Protein AF-A0AAD2FML0-F1 (afdb_monomer_lite)

Foldseek 3Di:
DDDLVQLLVLQVVLLVCVLVVNLVSSLVSLVVSLVVLVVVLVVVVVVVPDDDDDPDQDPWWDQDDRPDFDQDDDPPDDRQTADLGAIHTDDDPDDPDHDSVNSLLSNLRSLQNQLSSLVVVCVVPVDVVSLVSSLVSLVVSLVSLVPDPPSLVVLSSLVSLLNSLSNNLVSCVVVVVLVSNLVSLVVNVVSCVSCVVSCVVRDDPVNSVSSVVSSVCSVVVVVVVVD

Secondary structure (DSSP, 8-state):
---HHHHHHHHHHHHHHHHTT-HHHHHHHHHHHHHHHHHHHHHHHHHTTSSPPP------EE----S--EEEE-SSS-EEEE--PPPEE--PPS-S---HHHHHHHHHHHHHHHHHHHHHHHHHH--HHHHHHHHHHHHHHHHHHHTSTTGGG-HHHHHHHHHHHHHHHHHHHHTT-HHHHHHHHHHHHHHHHHHHHHHHHHS-HHHHHHHHHHHHHHHHHHHHTT-

Radius of gyration: 17.7 Å; chains: 1; bounding box: 43×44×43 Å

pLDDT: mean 82.67, std 16.39, range [37.44, 98.38]

Sequence (227 aa):
MLSLDETLRLNNEGVALFQANEPSRAAEKLHSSLIGARSLIHRRAQADQEISSNPNAPHLLQCCATSRTRACCSKDRNEFFLYLRAFAFREEPEGEGRSMQALSVYSAGILFNLAILYHTRWMKNGSPSLLDKAAVFYSTLLQIIQANDGFEHNPELLLLAFVTCNNLAQIELERGMVEDFNQHLRYMTRILYTTKRTLVVTLPTREFEGLFSNTLSAGRLSTAAAA

Organism: NCBI:txid2856

Structure (mmCIF, N/CA/C/O backbone):
data_AF-A0AAD2FML0-F1
#
_entry.id   AF-A0AAD2FML0-F1
#
loop_
_atom_site.group_PDB
_atom_site.id
_atom_site.type_symbol
_atom_site.label_atom_id
_atom_site.label_alt_id
_atom_site.label_comp_id
_atom_site.label_asym_id
_atom_site.label_entity_id
_atom_site.label_seq_id
_atom_site.pdbx_PDB_ins_code
_atom_site.Cartn_x
_atom_site.Cartn_y
_atom_site.Cartn_z
_atom_site.occupancy
_atom_site.B_iso_or_equiv
_atom_site.auth_seq_id
_atom_site.auth_comp_id
_atom_site.auth_asym_id
_atom_site.auth_atom_id
_atom_site.pdbx_PDB_model_num
ATOM 1 N N . MET A 1 1 ? 19.508 -15.525 -6.748 1.00 81.88 1 MET A N 1
ATOM 2 C CA . MET A 1 1 ? 19.014 -14.134 -6.893 1.00 81.88 1 MET A CA 1
ATOM 3 C C . MET A 1 1 ? 17.713 -14.206 -7.680 1.00 81.88 1 MET A C 1
ATOM 5 O O . MET A 1 1 ? 17.681 -14.971 -8.633 1.00 81.88 1 MET A O 1
ATOM 9 N N . LEU A 1 2 ? 16.645 -13.522 -7.259 1.00 90.69 2 LEU A N 1
ATOM 10 C CA . LEU A 1 2 ? 15.319 -13.691 -7.874 1.00 90.69 2 LEU A CA 1
ATOM 11 C C . LEU A 1 2 ? 15.229 -12.957 -9.226 1.00 90.69 2 LEU A C 1
ATOM 13 O O . LEU A 1 2 ? 15.829 -11.888 -9.398 1.00 90.69 2 LEU A O 1
ATOM 17 N N . SER A 1 3 ? 14.502 -13.539 -10.183 1.00 91.31 3 SER A N 1
ATOM 18 C CA . SER A 1 3 ? 14.082 -12.843 -11.404 1.00 91.31 3 SER A CA 1
ATOM 19 C C . SER A 1 3 ? 12.946 -11.862 -11.091 1.00 91.31 3 SER A C 1
ATOM 21 O O . SER A 1 3 ? 12.418 -11.829 -9.972 1.00 91.31 3 SER A O 1
ATOM 23 N N . LEU A 1 4 ? 12.580 -11.035 -12.071 1.00 87.75 4 LEU A N 1
ATOM 24 C CA . LEU A 1 4 ? 11.421 -10.158 -11.942 1.00 87.75 4 LEU A CA 1
ATOM 25 C C . LEU A 1 4 ? 10.127 -10.965 -11.839 1.00 87.75 4 LEU A C 1
ATOM 27 O O . LEU A 1 4 ? 9.354 -10.718 -10.921 1.00 87.75 4 LEU A O 1
ATOM 31 N N . ASP A 1 5 ? 9.940 -11.976 -12.682 1.00 89.50 5 ASP A N 1
ATOM 32 C CA . ASP A 1 5 ? 8.734 -12.813 -12.647 1.00 89.50 5 ASP A CA 1
ATOM 33 C C . ASP A 1 5 ? 8.597 -13.537 -11.314 1.00 89.50 5 ASP A C 1
ATOM 35 O O . ASP A 1 5 ? 7.534 -13.520 -10.704 1.00 89.50 5 ASP A O 1
ATOM 39 N N . GLU A 1 6 ? 9.703 -14.065 -10.784 1.00 92.94 6 GLU A N 1
ATOM 40 C CA . GLU A 1 6 ? 9.710 -14.687 -9.463 1.00 92.94 6 GLU A CA 1
ATOM 41 C C . GLU A 1 6 ? 9.372 -13.675 -8.360 1.00 92.94 6 GLU A C 1
ATOM 43 O O . GLU A 1 6 ? 8.638 -13.985 -7.425 1.00 92.94 6 GLU A O 1
ATOM 48 N N . THR A 1 7 ? 9.855 -12.437 -8.486 1.00 92.12 7 THR A N 1
ATOM 49 C CA . THR A 1 7 ? 9.506 -11.348 -7.568 1.00 92.12 7 THR A CA 1
ATOM 50 C C . THR A 1 7 ? 8.002 -11.052 -7.611 1.00 92.12 7 THR A C 1
ATOM 52 O O . THR A 1 7 ? 7.349 -11.043 -6.570 1.00 92.12 7 THR A O 1
ATOM 55 N N . LEU A 1 8 ? 7.423 -10.865 -8.800 1.00 90.75 8 LEU A N 1
ATOM 56 C CA . LEU A 1 8 ? 5.994 -10.578 -8.957 1.00 90.75 8 LEU A CA 1
ATOM 57 C C . LEU A 1 8 ? 5.118 -11.744 -8.483 1.00 90.75 8 LEU A C 1
ATOM 59 O O . LEU A 1 8 ? 4.127 -11.529 -7.780 1.00 90.75 8 LEU A O 1
ATOM 63 N N . ARG A 1 9 ? 5.520 -12.978 -8.797 1.00 93.12 9 ARG A N 1
ATOM 64 C CA . ARG A 1 9 ? 4.868 -14.210 -8.348 1.00 93.12 9 ARG A CA 1
ATOM 65 C C . ARG A 1 9 ? 4.823 -14.285 -6.826 1.00 93.12 9 ARG A C 1
ATOM 67 O O . ARG A 1 9 ? 3.756 -14.513 -6.263 1.00 93.12 9 ARG A O 1
ATOM 74 N N . LEU A 1 10 ? 5.943 -14.020 -6.147 1.00 95.81 10 LEU A N 1
ATOM 75 C CA . LEU A 1 10 ? 6.004 -13.989 -4.682 1.00 95.81 10 LEU A CA 1
ATOM 76 C C . LEU A 1 10 ? 5.109 -12.897 -4.080 1.00 95.81 10 LEU A C 1
ATOM 78 O O . LEU A 1 10 ? 4.454 -13.154 -3.069 1.00 95.81 10 LEU A O 1
ATOM 82 N N . ASN A 1 11 ? 5.022 -11.707 -4.690 1.00 94.81 11 ASN A N 1
ATOM 83 C CA . ASN A 1 11 ? 4.054 -10.695 -4.254 1.00 94.81 11 ASN A CA 1
ATOM 84 C C . ASN A 1 11 ? 2.618 -11.219 -4.357 1.00 94.81 11 ASN A C 1
ATOM 86 O O . ASN A 1 11 ? 1.859 -11.126 -3.394 1.00 94.81 11 ASN A O 1
ATOM 90 N N . ASN A 1 12 ? 2.252 -11.780 -5.509 1.00 93.50 12 ASN A N 1
ATOM 91 C CA . ASN A 1 12 ? 0.895 -12.250 -5.775 1.00 93.50 12 ASN A CA 1
ATOM 92 C C . ASN A 1 12 ? 0.511 -13.431 -4.865 1.00 93.50 12 ASN A C 1
ATOM 94 O O . ASN A 1 12 ? -0.604 -13.459 -4.342 1.00 93.50 12 ASN A O 1
ATOM 98 N N . GLU A 1 13 ? 1.442 -14.349 -4.584 1.00 95.12 13 GLU A N 1
ATOM 99 C CA . GLU A 1 13 ? 1.274 -15.384 -3.553 1.00 95.12 13 GLU A CA 1
ATOM 100 C C . GLU A 1 13 ? 1.066 -14.773 -2.163 1.00 95.12 13 GLU A C 1
ATOM 102 O O . GLU A 1 13 ? 0.171 -15.188 -1.427 1.00 95.12 13 GLU A O 1
ATOM 107 N N . GLY A 1 14 ? 1.872 -13.773 -1.799 1.00 95.69 14 GLY A N 1
ATOM 108 C CA . GLY A 1 14 ? 1.744 -13.058 -0.532 1.00 95.69 14 GLY A CA 1
ATOM 109 C C . GLY A 1 14 ? 0.390 -12.367 -0.385 1.00 95.69 14 GLY A C 1
ATOM 110 O O . GLY A 1 14 ? -0.240 -12.463 0.670 1.00 95.69 14 GLY A O 1
ATOM 111 N N . VAL A 1 15 ? -0.097 -11.742 -1.459 1.00 93.50 15 VAL A N 1
ATOM 112 C CA . VAL A 1 15 ? -1.447 -11.179 -1.534 1.00 93.50 15 VAL A CA 1
ATOM 113 C C . VAL A 1 15 ? -2.485 -12.271 -1.314 1.00 93.50 15 VAL A C 1
ATOM 115 O O . VAL A 1 15 ? -3.306 -12.103 -0.420 1.00 93.50 15 VAL A O 1
ATOM 118 N N . ALA A 1 16 ? -2.432 -13.387 -2.050 1.00 92.94 16 ALA A N 1
ATOM 119 C CA . ALA A 1 16 ? -3.379 -14.499 -1.922 1.00 92.94 16 ALA A CA 1
ATOM 120 C C . ALA A 1 16 ? -3.438 -15.059 -0.486 1.00 92.94 16 ALA A C 1
ATOM 122 O O . ALA A 1 16 ? -4.522 -15.219 0.078 1.00 92.94 16 ALA A O 1
ATOM 123 N N . LEU A 1 17 ? -2.279 -15.269 0.145 1.00 94.88 17 LEU A N 1
ATOM 124 C CA . LEU A 1 17 ? -2.168 -15.717 1.538 1.00 94.88 17 LEU A CA 1
ATOM 125 C C . LEU A 1 17 ? -2.742 -14.695 2.528 1.00 94.88 17 LEU A C 1
ATOM 127 O O . LEU A 1 17 ? -3.375 -15.072 3.516 1.00 94.88 17 LEU A O 1
ATOM 131 N N . PHE A 1 18 ? -2.567 -13.397 2.265 1.00 93.00 18 PHE A N 1
ATOM 132 C CA . PHE A 1 18 ? -3.191 -12.350 3.069 1.00 93.00 18 PHE A CA 1
ATOM 133 C C . PHE A 1 18 ? -4.724 -12.423 2.990 1.00 93.00 18 PHE A C 1
ATOM 135 O O . PHE A 1 18 ? -5.382 -12.353 4.031 1.00 93.00 18 PHE A O 1
ATOM 142 N N . GLN A 1 19 ? -5.297 -12.658 1.800 1.00 89.88 19 GLN A N 1
ATOM 143 C CA . GLN A 1 19 ? -6.752 -12.837 1.631 1.00 89.88 19 GLN A CA 1
ATOM 144 C C . GLN A 1 19 ? -7.257 -14.095 2.348 1.00 89.88 19 GLN A C 1
ATOM 146 O O . GLN A 1 19 ? -8.328 -14.073 2.952 1.00 89.88 19 GLN A O 1
ATOM 151 N N . ALA A 1 20 ? -6.460 -15.166 2.333 1.00 92.00 20 ALA A N 1
ATOM 152 C CA . ALA A 1 20 ? -6.724 -16.409 3.055 1.00 92.00 20 ALA A CA 1
ATOM 153 C C . ALA A 1 20 ? -6.556 -16.282 4.584 1.00 92.00 20 ALA A C 1
ATOM 155 O O . ALA A 1 20 ? -6.737 -17.258 5.307 1.00 92.00 20 ALA A O 1
ATOM 156 N N . ASN A 1 21 ? -6.248 -15.081 5.097 1.00 91.44 21 ASN A N 1
ATOM 157 C CA . ASN A 1 21 ? -6.025 -14.805 6.515 1.00 91.44 21 ASN A CA 1
ATOM 158 C C . ASN A 1 21 ? -4.856 -15.621 7.111 1.00 91.44 21 ASN A C 1
ATOM 160 O O . ASN A 1 21 ? -4.889 -16.009 8.280 1.00 91.44 21 ASN A O 1
ATOM 164 N N . GLU A 1 22 ? -3.789 -15.811 6.329 1.00 95.25 22 GLU A N 1
ATOM 165 C CA . GLU A 1 22 ? -2.542 -16.469 6.734 1.00 95.25 22 GLU A CA 1
ATOM 166 C C . GLU A 1 22 ? -1.383 -15.455 6.863 1.00 95.25 22 GLU A C 1
ATOM 168 O O . GLU A 1 22 ? -0.447 -15.441 6.058 1.00 95.25 22 GLU A O 1
ATOM 173 N N . PRO A 1 23 ? -1.406 -14.564 7.874 1.00 93.19 23 PRO A N 1
ATOM 174 C CA . PRO A 1 23 ? -0.556 -13.377 7.895 1.00 93.19 23 PRO A CA 1
ATOM 175 C C . PRO A 1 23 ? 0.945 -13.667 8.014 1.00 93.19 23 PRO A C 1
ATOM 177 O O . PRO A 1 23 ? 1.747 -12.882 7.518 1.00 93.19 23 PRO A O 1
ATOM 180 N N . SER A 1 24 ? 1.345 -14.761 8.669 1.00 95.31 24 SER A N 1
ATOM 181 C CA . SER A 1 24 ? 2.765 -15.119 8.799 1.00 95.31 24 SER A CA 1
ATOM 182 C C . SER A 1 24 ? 3.356 -15.531 7.450 1.00 95.31 24 SER A C 1
ATOM 184 O O . SER A 1 24 ? 4.359 -14.968 7.023 1.00 95.31 24 SER A O 1
ATOM 186 N N . ARG A 1 25 ? 2.671 -16.430 6.731 1.00 97.25 25 ARG A N 1
ATOM 187 C CA . ARG A 1 25 ? 3.089 -16.884 5.396 1.00 97.25 25 ARG A CA 1
ATOM 188 C C . ARG A 1 25 ? 3.011 -15.753 4.369 1.00 97.25 25 ARG A C 1
ATOM 190 O O . ARG A 1 25 ? 3.899 -15.623 3.531 1.00 97.25 25 ARG A O 1
ATOM 197 N N . ALA A 1 26 ? 1.993 -14.894 4.466 1.00 96.25 26 ALA A N 1
ATOM 198 C CA . ALA A 1 26 ? 1.900 -13.690 3.644 1.00 96.25 26 ALA A CA 1
ATOM 199 C C . ALA A 1 26 ? 3.114 -12.765 3.848 1.00 96.25 26 ALA A C 1
ATOM 201 O O . ALA A 1 26 ? 3.714 -12.322 2.869 1.00 96.25 26 ALA A O 1
ATOM 202 N N . ALA A 1 27 ? 3.516 -12.515 5.103 1.00 96.12 27 ALA A N 1
ATOM 203 C CA . ALA A 1 27 ? 4.679 -11.682 5.416 1.00 96.12 27 ALA A CA 1
ATOM 204 C C . ALA A 1 27 ? 5.965 -12.240 4.798 1.00 96.12 27 ALA A C 1
ATOM 206 O O . ALA A 1 27 ? 6.738 -11.478 4.223 1.00 96.12 27 ALA A O 1
ATOM 207 N N . GLU A 1 28 ? 6.180 -13.554 4.895 1.00 97.62 28 GLU A N 1
ATOM 208 C CA . GLU A 1 28 ? 7.350 -14.227 4.320 1.00 97.62 28 GLU A CA 1
ATOM 209 C C . GLU A 1 28 ? 7.431 -14.005 2.807 1.00 97.62 28 GLU A C 1
ATOM 211 O O . GLU A 1 28 ? 8.451 -13.532 2.306 1.00 97.62 28 GLU A O 1
ATOM 216 N N . LYS A 1 29 ? 6.336 -14.261 2.081 1.00 97.88 29 LYS A N 1
ATOM 217 C CA . LYS A 1 29 ? 6.284 -14.107 0.620 1.00 97.88 29 LYS A CA 1
ATOM 218 C C . LYS A 1 29 ? 6.478 -12.662 0.171 1.00 97.88 29 LYS A C 1
ATOM 220 O O . LYS A 1 29 ? 7.297 -12.400 -0.711 1.00 97.88 29 LYS A O 1
ATOM 225 N N . LEU A 1 30 ? 5.798 -11.718 0.821 1.00 96.88 30 LEU A N 1
ATOM 226 C CA . LEU A 1 30 ? 5.943 -10.291 0.528 1.00 96.88 30 LEU A CA 1
ATOM 227 C C . LEU A 1 30 ? 7.361 -9.784 0.836 1.00 96.88 30 LEU A C 1
ATOM 229 O O . LEU A 1 30 ? 7.917 -8.996 0.074 1.00 96.88 30 LEU A O 1
ATOM 233 N N . HIS A 1 31 ? 7.986 -10.261 1.914 1.00 97.06 31 HIS A N 1
ATOM 234 C CA . HIS A 1 31 ? 9.360 -9.897 2.252 1.00 97.06 31 HIS A CA 1
ATOM 235 C C . HIS A 1 31 ? 10.369 -10.459 1.239 1.00 97.06 31 HIS A C 1
ATOM 237 O O . HIS A 1 31 ? 11.247 -9.730 0.776 1.00 97.06 31 HIS A O 1
ATOM 243 N N . SER A 1 32 ? 10.225 -11.726 0.836 1.00 97.25 32 SER A N 1
ATOM 244 C CA . SER A 1 32 ? 11.041 -12.320 -0.231 1.00 97.25 32 SER A CA 1
ATOM 245 C C . SER A 1 32 ? 10.886 -11.564 -1.553 1.00 97.25 32 SER A C 1
ATOM 247 O O . SER A 1 32 ? 11.887 -11.283 -2.213 1.00 97.25 32 SER A O 1
ATOM 249 N N . SER A 1 33 ? 9.661 -11.157 -1.896 1.00 95.94 33 SER A N 1
ATOM 250 C CA . SER A 1 33 ? 9.390 -10.289 -3.044 1.00 95.94 33 SER A CA 1
ATOM 251 C C . SER A 1 33 ? 10.130 -8.949 -2.931 1.00 95.94 33 SER A C 1
ATOM 253 O O . SER A 1 33 ? 10.794 -8.527 -3.874 1.00 95.94 33 SER A O 1
ATOM 255 N N . LEU A 1 34 ? 10.088 -8.281 -1.775 1.00 95.62 34 LEU A N 1
ATOM 256 C CA . LEU A 1 34 ? 10.777 -7.000 -1.579 1.00 95.62 34 LEU A CA 1
ATOM 257 C C . LEU A 1 34 ? 12.303 -7.125 -1.738 1.00 95.62 34 LEU A C 1
ATOM 259 O O . LEU A 1 34 ? 12.938 -6.264 -2.350 1.00 95.62 34 LEU A O 1
ATOM 263 N N . ILE A 1 35 ? 12.897 -8.213 -1.235 1.00 95.75 35 ILE A N 1
ATOM 264 C CA . ILE A 1 35 ? 14.324 -8.517 -1.433 1.00 95.75 35 ILE A CA 1
ATOM 265 C C . ILE A 1 35 ? 14.639 -8.683 -2.927 1.00 95.75 35 ILE A C 1
ATOM 267 O O . ILE A 1 35 ? 15.653 -8.161 -3.404 1.00 95.75 35 ILE A O 1
ATOM 271 N N . GLY A 1 36 ? 13.775 -9.385 -3.666 1.00 93.56 36 GLY A N 1
ATOM 272 C CA . GLY A 1 36 ? 13.882 -9.547 -5.117 1.00 93.56 36 GLY A CA 1
ATOM 273 C C . GLY A 1 36 ? 13.860 -8.207 -5.851 1.00 93.56 36 GLY A C 1
ATOM 274 O O . GLY A 1 36 ? 14.793 -7.900 -6.597 1.00 93.56 36 GLY A O 1
ATOM 275 N N . ALA A 1 37 ? 12.868 -7.364 -5.552 1.00 91.62 37 ALA A N 1
ATOM 276 C CA . ALA A 1 37 ? 12.716 -6.031 -6.135 1.00 91.62 37 ALA A CA 1
ATOM 277 C C . ALA A 1 37 ? 13.939 -5.139 -5.869 1.00 91.62 37 ALA A C 1
ATOM 279 O O . ALA A 1 37 ? 14.516 -4.577 -6.800 1.00 91.62 37 ALA A O 1
ATOM 280 N N . ARG A 1 38 ? 14.421 -5.086 -4.621 1.00 92.88 38 ARG A N 1
ATOM 281 C CA . ARG A 1 38 ? 15.636 -4.336 -4.257 1.00 92.88 38 ARG A CA 1
ATOM 282 C C . ARG A 1 38 ? 16.867 -4.820 -5.027 1.00 92.88 38 ARG A C 1
ATOM 284 O O . ARG A 1 38 ? 17.676 -4.014 -5.481 1.00 92.88 38 ARG A O 1
ATOM 291 N N . SER A 1 39 ? 17.009 -6.134 -5.182 1.00 92.56 39 SER A N 1
ATOM 292 C CA . SER A 1 39 ? 18.120 -6.748 -5.918 1.00 92.56 39 SER A CA 1
ATOM 293 C C . SER A 1 39 ? 18.080 -6.407 -7.412 1.00 92.56 39 SER A C 1
ATOM 295 O O . SER A 1 39 ? 19.125 -6.234 -8.039 1.00 92.56 39 SER A O 1
ATOM 297 N N . LEU A 1 40 ? 16.884 -6.307 -7.996 1.00 90.06 40 LEU A N 1
ATOM 298 C CA . LEU A 1 40 ? 16.679 -5.878 -9.382 1.00 90.06 40 LEU A CA 1
ATOM 299 C C . LEU A 1 40 ? 17.039 -4.402 -9.571 1.00 90.06 40 LEU A C 1
ATOM 301 O O . LEU A 1 40 ? 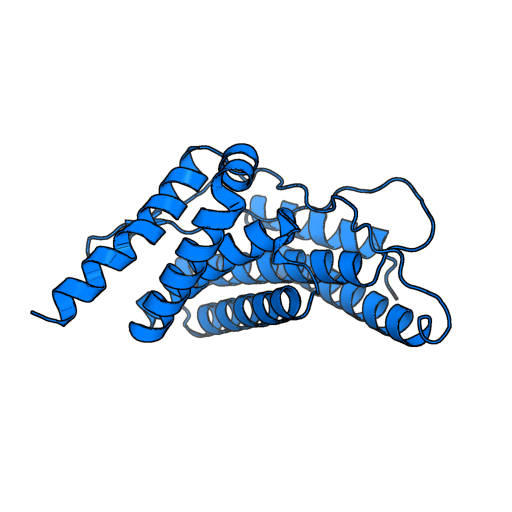17.797 -4.090 -10.483 1.00 90.06 40 LEU A O 1
ATOM 305 N N . ILE A 1 41 ? 16.579 -3.530 -8.669 1.00 88.88 41 ILE A N 1
ATOM 306 C CA . ILE A 1 41 ? 16.907 -2.095 -8.672 1.00 88.88 41 ILE A CA 1
ATOM 307 C C . ILE A 1 41 ? 18.419 -1.885 -8.610 1.00 88.88 41 ILE A C 1
ATOM 309 O O . ILE A 1 41 ? 18.965 -1.129 -9.404 1.00 88.88 41 ILE A O 1
ATOM 313 N N . HIS A 1 42 ? 19.114 -2.576 -7.703 1.00 89.88 42 HIS A N 1
ATOM 314 C CA . HIS A 1 42 ? 20.557 -2.401 -7.553 1.00 89.88 42 HIS A CA 1
ATOM 315 C C . HIS A 1 42 ? 21.336 -2.827 -8.804 1.00 89.88 42 HIS A C 1
ATOM 317 O O . HIS A 1 42 ? 22.209 -2.094 -9.257 1.00 89.88 42 HIS A O 1
ATOM 323 N N . ARG A 1 43 ? 20.980 -3.972 -9.406 1.00 88.00 43 ARG A N 1
ATOM 324 C CA . ARG A 1 43 ? 21.581 -4.421 -10.673 1.00 88.00 43 ARG A CA 1
ATOM 325 C C . ARG A 1 43 ? 21.329 -3.433 -11.802 1.00 88.00 43 ARG A C 1
ATOM 327 O O . ARG A 1 43 ? 22.226 -3.158 -12.588 1.00 88.00 43 ARG A O 1
ATOM 334 N N . ARG A 1 44 ? 20.107 -2.910 -11.886 1.00 84.50 44 ARG A N 1
ATOM 335 C CA . ARG A 1 44 ? 19.735 -1.972 -12.939 1.00 84.50 44 ARG A CA 1
ATOM 336 C C . ARG A 1 44 ? 20.453 -0.634 -12.772 1.00 84.50 44 ARG A C 1
ATOM 338 O O . ARG A 1 44 ? 20.999 -0.143 -13.744 1.00 84.50 44 ARG A O 1
ATOM 345 N N . ALA A 1 45 ? 20.578 -0.126 -11.547 1.00 85.62 45 ALA A N 1
ATOM 346 C CA . ALA A 1 45 ? 21.373 1.066 -11.251 1.00 85.62 45 ALA A CA 1
ATOM 347 C C . ALA A 1 45 ? 22.867 0.904 -11.601 1.00 85.62 45 ALA A C 1
ATOM 349 O O . ALA A 1 45 ? 23.521 1.884 -11.940 1.00 85.62 45 ALA A O 1
ATOM 350 N N . GLN A 1 46 ? 23.406 -0.318 -11.533 1.00 85.44 46 GLN A N 1
ATOM 351 C CA . GLN A 1 46 ? 24.767 -0.620 -11.993 1.00 85.44 46 GLN A CA 1
ATOM 352 C C . GLN A 1 46 ? 24.867 -0.699 -13.524 1.00 85.44 46 GLN A C 1
ATOM 354 O O . GLN A 1 46 ? 25.887 -0.310 -14.079 1.00 85.44 46 GLN A O 1
ATOM 359 N N . ALA A 1 47 ? 23.825 -1.195 -14.199 1.00 82.38 47 ALA A N 1
ATOM 360 C CA . ALA A 1 47 ? 23.792 -1.354 -15.654 1.00 82.38 47 ALA A CA 1
ATOM 361 C C . ALA A 1 47 ? 23.453 -0.054 -16.412 1.00 82.38 47 ALA A C 1
ATOM 363 O O . ALA A 1 47 ? 23.982 0.182 -17.492 1.00 82.38 47 ALA A O 1
ATOM 364 N N . ASP A 1 48 ? 22.602 0.809 -15.850 1.00 69.56 48 ASP A N 1
ATOM 365 C CA . ASP A 1 48 ? 22.132 2.060 -16.470 1.00 69.56 48 ASP A CA 1
ATOM 366 C C . ASP A 1 48 ? 23.169 3.205 -16.409 1.00 69.56 48 ASP A C 1
ATOM 368 O O . ASP A 1 48 ? 22.834 4.358 -16.667 1.00 69.56 48 ASP A O 1
ATOM 372 N N . GLN A 1 49 ? 24.449 2.912 -16.141 1.00 59.56 49 GLN A N 1
ATOM 373 C CA . GLN A 1 49 ? 25.527 3.882 -16.381 1.00 59.56 49 GLN A CA 1
ATOM 374 C C . GLN A 1 49 ? 25.765 4.159 -17.880 1.00 59.56 49 GLN A C 1
ATOM 376 O O . GLN A 1 49 ? 26.483 5.105 -18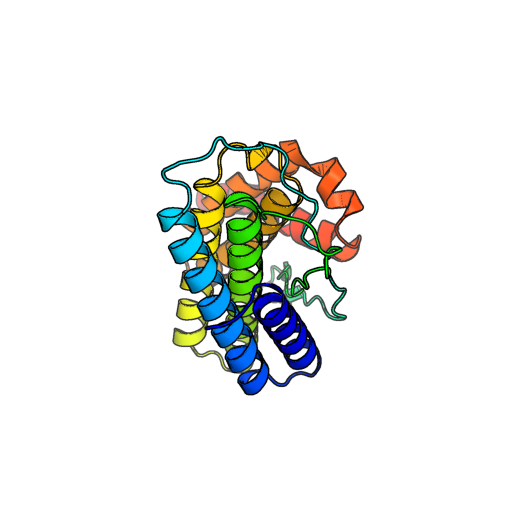.193 1.00 59.56 49 GLN A O 1
ATOM 381 N N . GLU A 1 50 ? 25.145 3.409 -18.807 1.00 51.31 50 GLU A N 1
ATOM 382 C CA . GLU A 1 50 ? 25.437 3.533 -20.247 1.00 51.31 50 GLU A CA 1
ATOM 383 C C . GLU A 1 50 ? 24.242 3.765 -21.198 1.00 51.31 50 GLU A C 1
ATOM 385 O O . GLU A 1 50 ? 24.486 3.973 -22.385 1.00 51.31 50 GLU A O 1
ATOM 390 N N . ILE A 1 51 ? 22.964 3.776 -20.776 1.00 54.97 51 ILE A N 1
ATOM 391 C CA . ILE A 1 51 ? 21.843 3.852 -21.749 1.00 54.97 51 ILE A CA 1
ATOM 392 C C . ILE A 1 51 ? 20.696 4.789 -21.323 1.00 54.97 51 ILE A C 1
ATOM 394 O O . ILE A 1 51 ? 20.198 4.754 -20.202 1.00 54.97 51 ILE A O 1
ATOM 398 N N . SER A 1 52 ? 20.282 5.616 -22.293 1.00 51.59 52 SER A N 1
ATOM 399 C CA . SER A 1 52 ? 19.209 6.621 -22.271 1.00 51.59 52 SER A CA 1
ATOM 400 C C . SER A 1 52 ? 17.842 6.087 -21.811 1.00 51.59 52 SER A C 1
ATOM 402 O O . SER A 1 52 ? 17.397 5.008 -22.204 1.00 51.59 52 SER A O 1
ATOM 404 N N . SER A 1 53 ? 17.162 6.895 -20.993 1.00 53.22 53 SER A N 1
ATOM 405 C CA . SER A 1 53 ? 15.846 6.652 -20.406 1.00 53.22 53 SER A CA 1
ATOM 406 C C . SER A 1 53 ? 14.709 6.761 -21.430 1.00 53.22 53 SER A C 1
ATOM 408 O O . SER A 1 53 ? 14.445 7.824 -21.985 1.00 53.22 53 SER A O 1
ATOM 410 N N . ASN A 1 54 ? 13.967 5.668 -21.629 1.00 53.38 54 ASN A N 1
ATOM 411 C CA . ASN A 1 54 ? 12.659 5.714 -22.283 1.00 53.38 54 ASN A CA 1
ATOM 412 C C . ASN A 1 54 ? 11.591 6.115 -21.234 1.00 53.38 54 ASN A C 1
ATOM 414 O O . ASN A 1 54 ? 11.437 5.396 -20.243 1.00 53.38 54 ASN A O 1
ATOM 418 N N . PRO A 1 55 ? 10.879 7.246 -21.403 1.00 53.69 55 PRO A N 1
ATOM 419 C CA . PRO A 1 55 ? 10.015 7.833 -20.371 1.00 53.69 55 PRO A CA 1
ATOM 420 C C . PRO A 1 55 ? 8.634 7.174 -20.217 1.00 53.69 55 PRO A C 1
ATOM 422 O O . PRO A 1 55 ? 7.860 7.579 -19.352 1.00 53.69 55 PRO A O 1
ATOM 425 N N . ASN A 1 56 ? 8.287 6.176 -21.030 1.00 51.34 56 ASN A N 1
ATOM 426 C CA . ASN A 1 56 ? 6.966 5.557 -20.945 1.00 51.34 56 ASN A CA 1
ATOM 427 C C . ASN A 1 56 ? 6.930 4.488 -19.846 1.00 51.34 56 ASN A C 1
ATOM 429 O O . ASN A 1 56 ? 7.369 3.355 -20.044 1.00 51.34 56 ASN A O 1
ATOM 433 N N . ALA A 1 57 ? 6.385 4.852 -18.683 1.00 52.09 57 ALA A N 1
ATOM 434 C CA . ALA A 1 57 ? 6.043 3.906 -17.628 1.00 52.09 57 ALA A CA 1
ATOM 435 C C . ALA A 1 57 ? 4.863 3.025 -18.081 1.00 52.09 57 ALA A C 1
ATOM 437 O O . ALA A 1 57 ? 3.800 3.567 -18.395 1.00 52.09 57 ALA A O 1
ATOM 438 N N . PRO A 1 58 ? 5.010 1.692 -18.121 1.00 53.34 58 PRO A N 1
ATOM 439 C CA . PRO A 1 58 ? 3.880 0.815 -18.395 1.00 53.34 58 PRO A CA 1
ATOM 440 C C . PRO A 1 58 ? 2.824 0.873 -17.273 1.00 53.34 58 PRO A C 1
ATOM 442 O O . PRO A 1 58 ? 3.091 1.344 -16.166 1.00 53.34 58 PRO A O 1
ATOM 445 N N . HIS A 1 59 ? 1.607 0.416 -17.577 1.00 56.94 59 HIS A N 1
ATOM 446 C CA . HIS A 1 59 ? 0.505 0.268 -16.620 1.00 56.94 59 HIS A CA 1
ATOM 447 C C . HIS A 1 59 ? 0.679 -1.045 -15.839 1.00 56.94 59 HIS A C 1
ATOM 449 O O . HIS A 1 59 ? 0.373 -2.117 -16.364 1.00 56.94 59 HIS A O 1
ATOM 455 N N . LEU A 1 60 ? 1.204 -0.984 -14.612 1.00 57.66 60 LEU A N 1
ATOM 456 C CA . LEU A 1 60 ? 1.779 -2.145 -13.915 1.00 57.66 60 LEU A CA 1
ATOM 457 C C . LEU A 1 60 ? 0.938 -2.666 -12.755 1.00 57.66 60 LEU A C 1
ATOM 459 O O . LEU A 1 60 ? 1.032 -3.844 -12.388 1.00 57.66 60 LEU A O 1
ATOM 463 N N . LEU A 1 61 ? 0.132 -1.803 -12.146 1.00 56.12 61 LEU A N 1
ATOM 464 C CA . LEU A 1 61 ? -0.680 -2.169 -10.996 1.00 56.12 61 LEU A CA 1
ATOM 465 C C . LEU A 1 61 ? -2.045 -2.679 -11.442 1.00 56.12 61 LEU A C 1
ATOM 467 O O . LEU A 1 61 ? -2.884 -1.930 -11.939 1.00 56.12 61 LEU A O 1
ATOM 471 N N . GLN A 1 62 ? -2.332 -3.946 -11.147 1.00 60.28 62 GLN A N 1
ATOM 472 C CA . GLN A 1 62 ? -3.711 -4.408 -11.097 1.00 60.28 62 GLN A CA 1
ATOM 473 C C . GLN A 1 62 ? -4.164 -4.461 -9.644 1.00 60.28 62 GLN A C 1
ATOM 475 O O . GLN A 1 62 ? -3.755 -5.314 -8.860 1.00 60.28 62 GLN A O 1
ATOM 480 N N . CYS A 1 63 ? -5.091 -3.577 -9.280 1.00 54.12 63 CYS A N 1
ATOM 481 C CA . CYS A 1 63 ? -5.823 -3.731 -8.030 1.00 54.12 63 CYS A CA 1
ATOM 482 C C . CYS A 1 63 ? -6.603 -5.054 -8.056 1.00 54.12 63 CYS A C 1
ATOM 484 O O . CYS A 1 63 ? -7.740 -5.106 -8.528 1.00 54.12 63 CYS A O 1
ATOM 486 N N . CYS A 1 64 ? -6.043 -6.132 -7.514 1.00 49.03 64 CYS A N 1
ATOM 487 C CA . CYS A 1 64 ? -6.818 -7.336 -7.249 1.00 49.03 64 CYS A CA 1
ATOM 488 C C . CYS A 1 64 ? -7.833 -7.028 -6.149 1.00 49.03 64 CYS A C 1
ATOM 490 O O . CYS A 1 64 ? -7.506 -6.464 -5.107 1.00 49.03 64 CYS A O 1
ATOM 492 N N . ALA A 1 65 ? -9.108 -7.297 -6.425 1.00 41.62 65 ALA A N 1
ATOM 493 C CA . ALA A 1 65 ? -10.173 -7.130 -5.448 1.00 41.62 65 ALA A CA 1
ATOM 494 C C . ALA A 1 65 ? -9.953 -8.102 -4.294 1.00 41.62 65 ALA A C 1
ATOM 496 O O . ALA A 1 65 ? -10.007 -9.309 -4.496 1.00 41.62 65 ALA A O 1
ATOM 497 N N . THR A 1 66 ? -9.730 -7.580 -3.087 1.00 44.94 66 THR A N 1
ATOM 498 C CA . THR A 1 66 ? -9.962 -8.348 -1.865 1.00 44.94 66 THR A CA 1
ATOM 499 C C . THR A 1 66 ? -11.230 -7.882 -1.202 1.00 44.94 66 THR A C 1
ATOM 501 O O . THR A 1 66 ? -11.374 -6.726 -0.809 1.00 44.94 66 THR A O 1
ATOM 504 N N . SER A 1 67 ? -12.144 -8.828 -1.056 1.00 37.44 67 SER A N 1
ATOM 505 C CA . SER A 1 67 ? -13.410 -8.706 -0.362 1.00 37.44 67 SER A CA 1
ATOM 506 C C . SER A 1 67 ? -13.170 -8.534 1.139 1.00 37.44 67 SER A C 1
ATOM 508 O O . SER A 1 67 ? -13.126 -9.521 1.865 1.00 37.44 67 SER A O 1
ATOM 510 N N . ARG A 1 68 ? -12.983 -7.290 1.594 1.00 48.72 68 ARG A N 1
ATOM 511 C CA . ARG A 1 68 ? -13.437 -6.737 2.891 1.00 48.72 68 ARG A CA 1
ATOM 512 C C . ARG A 1 68 ? -12.680 -5.449 3.184 1.00 48.72 68 ARG A C 1
ATOM 514 O O . ARG A 1 68 ? -11.676 -5.438 3.889 1.00 48.72 68 ARG A O 1
ATOM 521 N N . THR A 1 69 ? -13.220 -4.347 2.692 1.00 50.50 69 THR A N 1
ATOM 522 C CA . THR A 1 69 ? -12.968 -3.045 3.294 1.00 50.50 69 THR A CA 1
ATOM 523 C C . THR A 1 69 ? -13.709 -2.983 4.629 1.00 50.50 69 THR A C 1
ATOM 525 O O . THR A 1 69 ? -14.859 -3.418 4.735 1.00 50.50 69 THR A O 1
ATOM 528 N N . ARG A 1 70 ? -13.025 -2.526 5.678 1.00 53.88 70 ARG A N 1
ATOM 529 C CA . ARG A 1 70 ? -13.611 -2.315 7.004 1.00 53.88 70 ARG A CA 1
ATOM 530 C C . ARG A 1 70 ? -13.555 -0.825 7.299 1.00 53.88 70 ARG A C 1
ATOM 532 O O . ARG A 1 70 ? -12.478 -0.237 7.273 1.00 53.88 70 ARG A O 1
ATOM 539 N N . ALA A 1 71 ? -14.707 -0.240 7.610 1.00 52.62 71 ALA A N 1
ATOM 540 C CA . ALA A 1 71 ? -14.718 0.958 8.430 1.00 52.62 71 ALA A CA 1
ATOM 541 C C . ALA A 1 71 ? -14.122 0.559 9.786 1.00 52.62 71 ALA A C 1
ATOM 543 O O . ALA A 1 71 ? -14.594 -0.396 10.412 1.00 52.62 71 ALA A O 1
ATOM 544 N N . CYS A 1 72 ? -13.038 1.212 10.192 1.00 52.03 72 CYS A N 1
ATOM 545 C CA . CYS A 1 72 ? -12.513 1.041 11.533 1.00 52.03 72 CYS A CA 1
ATOM 546 C C . CYS A 1 72 ? -13.155 2.113 12.401 1.00 52.03 72 CYS A C 1
ATOM 548 O O . CYS A 1 72 ? -12.923 3.307 12.222 1.00 52.03 72 CYS A O 1
ATOM 550 N N . CYS A 1 73 ? -14.000 1.678 13.332 1.00 47.09 73 CYS A N 1
ATOM 551 C CA . CYS A 1 73 ? -14.453 2.548 14.401 1.00 47.09 73 CYS A CA 1
ATOM 552 C C . CYS A 1 73 ? -13.256 2.815 15.316 1.00 47.09 73 CYS A C 1
ATOM 554 O O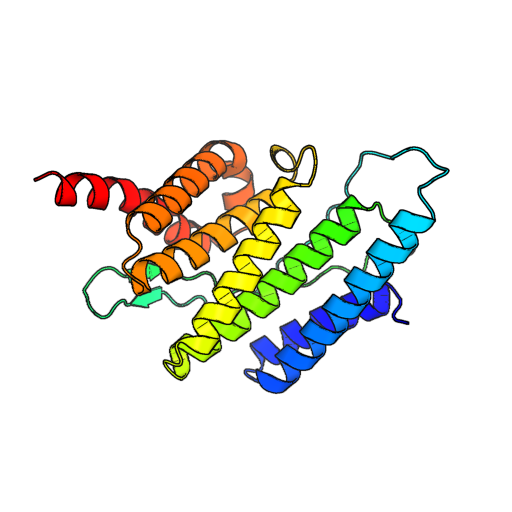 . CYS A 1 73 ? -12.797 1.905 16.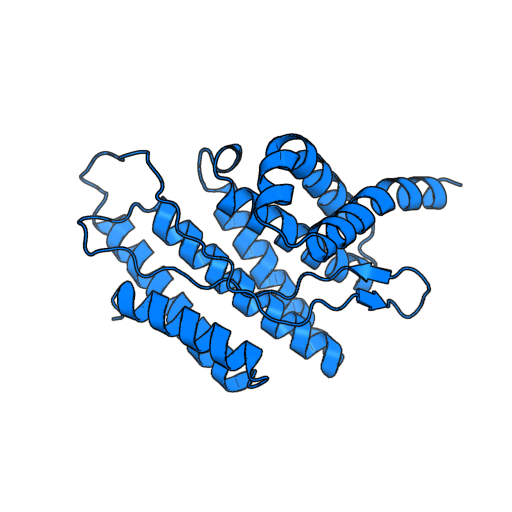012 1.00 47.09 73 CYS A O 1
ATOM 556 N N . SER A 1 74 ? -12.784 4.063 15.352 1.00 49.25 74 SER A N 1
ATOM 557 C CA . SER A 1 74 ? -12.205 4.576 16.592 1.00 49.25 74 SER A CA 1
ATOM 558 C C . SER A 1 74 ? -13.268 4.409 17.684 1.00 49.25 74 SER A C 1
ATOM 560 O O . SER A 1 74 ? -14.465 4.567 17.421 1.00 49.25 74 SER A O 1
ATOM 562 N N . LYS A 1 75 ? -12.853 4.050 18.904 1.00 46.94 75 LYS A N 1
ATOM 563 C CA . LYS A 1 75 ? -13.767 3.862 20.046 1.00 46.94 75 LYS A CA 1
ATOM 564 C C . LYS A 1 75 ? -14.635 5.102 20.322 1.00 46.94 75 LYS A C 1
ATOM 566 O O . LYS A 1 75 ? -15.693 4.957 20.926 1.00 46.94 75 LYS A O 1
ATOM 571 N N . ASP A 1 76 ? -14.253 6.264 19.787 1.00 47.97 76 ASP A N 1
ATOM 572 C CA . ASP A 1 76 ? -14.952 7.535 19.929 1.00 47.97 76 ASP A CA 1
ATOM 573 C C . ASP A 1 76 ? -15.468 8.077 18.578 1.0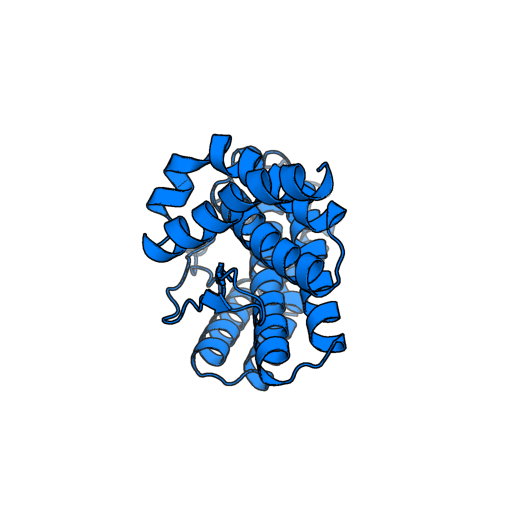0 47.97 76 ASP A C 1
ATOM 575 O O . ASP A 1 76 ? -14.889 8.950 17.939 1.00 47.97 76 ASP A O 1
ATOM 579 N N . ARG A 1 77 ? -16.624 7.544 18.160 1.00 50.50 77 ARG A N 1
ATOM 580 C CA . ARG A 1 77 ? -17.680 8.165 17.319 1.00 50.50 77 ARG A CA 1
ATOM 581 C C . ARG A 1 77 ? -17.374 8.699 15.912 1.00 50.50 77 ARG A C 1
ATOM 583 O O . ARG A 1 77 ? -18.335 9.062 15.240 1.00 50.50 77 ARG A O 1
ATOM 590 N N . ASN A 1 78 ? -16.143 8.677 15.415 1.00 60.31 78 ASN A N 1
ATOM 591 C CA . ASN A 1 78 ? -15.875 8.921 13.996 1.00 60.31 78 ASN A CA 1
ATOM 592 C C . ASN A 1 78 ? -15.348 7.644 13.341 1.00 60.31 78 ASN A C 1
ATOM 594 O O . ASN A 1 78 ? -14.250 7.171 13.636 1.00 60.31 78 ASN A O 1
ATOM 598 N N . GLU A 1 79 ? -16.161 7.067 12.458 1.00 73.62 79 GLU A N 1
ATOM 599 C CA . GLU A 1 79 ? -15.739 5.964 11.602 1.00 73.62 79 GLU A CA 1
ATOM 600 C C . GLU A 1 79 ? -14.682 6.489 10.627 1.00 73.62 79 GLU A C 1
ATOM 602 O O . GLU A 1 79 ? -14.993 7.269 9.727 1.00 73.62 79 GLU A O 1
ATOM 607 N N . PHE A 1 80 ? -13.425 6.086 10.821 1.00 84.19 80 PHE A N 1
ATOM 608 C CA . PHE A 1 80 ? -12.362 6.372 9.868 1.00 84.19 80 PHE A CA 1
ATOM 609 C C . PHE A 1 80 ? -12.259 5.196 8.902 1.00 84.19 80 PHE A C 1
ATOM 611 O O . PHE A 1 80 ? -12.088 4.033 9.290 1.00 84.19 80 PHE A O 1
ATOM 618 N N . PHE A 1 81 ? -12.386 5.480 7.614 1.00 89.06 81 PHE A N 1
ATOM 619 C CA . PHE A 1 81 ? -12.299 4.445 6.600 1.00 89.06 81 PHE A CA 1
ATOM 620 C C . PHE A 1 81 ? -10.847 3.990 6.409 1.00 89.06 81 PHE A C 1
ATOM 622 O O . PHE A 1 81 ? -9.980 4.791 6.066 1.00 89.06 81 PHE A O 1
ATOM 629 N N . LEU A 1 82 ? -10.564 2.701 6.595 1.00 90.44 82 LEU A N 1
ATOM 630 C CA . LEU A 1 82 ? -9.222 2.159 6.399 1.00 90.44 82 LEU A CA 1
ATOM 631 C C . LEU A 1 82 ? -9.148 1.368 5.090 1.00 90.44 82 LEU A C 1
ATOM 633 O O . LEU A 1 82 ? -9.943 0.455 4.850 1.00 90.44 82 LEU A O 1
ATOM 637 N N . TYR A 1 83 ? -8.168 1.688 4.244 1.00 92.00 83 TYR A N 1
ATOM 638 C CA . TYR A 1 83 ? -7.987 0.994 2.974 1.00 92.00 83 TYR A CA 1
ATOM 639 C C . TYR A 1 83 ? -7.124 -0.254 3.167 1.00 92.00 83 TYR A C 1
ATOM 641 O O . TYR A 1 83 ? -5.919 -0.171 3.384 1.00 92.00 83 TYR A O 1
ATOM 649 N N . LEU A 1 84 ? -7.739 -1.433 3.087 1.00 90.81 84 LEU A N 1
ATOM 650 C CA . LEU A 1 84 ? -7.097 -2.716 3.416 1.00 90.81 84 LEU A CA 1
ATOM 651 C C . LEU A 1 84 ? -6.915 -3.641 2.210 1.00 90.81 84 LEU A C 1
ATOM 653 O O . LEU A 1 84 ? -6.747 -4.851 2.364 1.00 90.81 84 LEU A O 1
ATOM 657 N N . ARG A 1 85 ? -6.978 -3.089 1.001 1.00 88.88 85 ARG A N 1
ATOM 658 C CA . ARG A 1 85 ? -6.892 -3.871 -0.227 1.00 88.88 85 ARG A CA 1
ATOM 659 C C . ARG A 1 85 ? -5.454 -3.960 -0.718 1.00 88.88 85 ARG A C 1
ATOM 661 O O . ARG A 1 85 ? -4.815 -2.944 -0.969 1.00 88.88 85 ARG A O 1
ATOM 668 N N . ALA A 1 86 ? -4.973 -5.188 -0.868 1.00 91.31 86 ALA A N 1
ATOM 669 C CA . ALA A 1 86 ? -3.639 -5.469 -1.382 1.00 91.31 86 ALA A CA 1
ATOM 670 C C . ALA A 1 86 ? -3.567 -5.290 -2.909 1.00 91.31 86 ALA A C 1
ATOM 672 O O . ALA A 1 86 ? -4.544 -5.532 -3.621 1.00 91.31 86 ALA A O 1
ATOM 673 N N . PHE A 1 87 ? -2.395 -4.915 -3.418 1.00 90.25 87 PHE A N 1
ATOM 674 C CA . PHE A 1 87 ? -2.112 -4.793 -4.848 1.00 90.25 87 PHE A CA 1
ATOM 675 C C . PHE A 1 87 ? -1.436 -6.059 -5.375 1.00 90.25 87 PHE A C 1
ATOM 677 O O . PHE A 1 87 ? -0.408 -6.489 -4.850 1.00 90.25 87 PHE A O 1
ATOM 684 N N . ALA A 1 88 ? -1.990 -6.638 -6.435 1.00 89.38 88 ALA A N 1
ATOM 685 C CA . ALA A 1 88 ? -1.298 -7.659 -7.209 1.00 89.38 88 ALA A CA 1
ATOM 686 C C . ALA A 1 88 ? -0.679 -7.010 -8.450 1.00 89.38 88 ALA A C 1
ATOM 688 O O . ALA A 1 88 ? -1.082 -5.928 -8.881 1.00 89.38 88 ALA A O 1
ATOM 689 N N . PHE A 1 89 ? 0.293 -7.681 -9.044 1.00 85.50 89 PHE A N 1
ATOM 690 C CA . PHE A 1 89 ? 0.898 -7.229 -10.288 1.00 85.50 89 PHE A CA 1
ATOM 691 C C . PHE A 1 89 ? 0.453 -8.129 -11.428 1.00 85.50 89 PHE A C 1
ATOM 693 O O . PHE A 1 89 ? 0.310 -9.341 -11.245 1.00 85.50 89 PHE A O 1
ATOM 700 N N . ARG A 1 90 ? 0.230 -7.532 -12.599 1.00 81.62 90 ARG A N 1
ATOM 701 C CA . ARG A 1 90 ? 0.027 -8.312 -13.820 1.00 81.62 90 ARG A CA 1
ATOM 702 C C . ARG A 1 90 ? 1.346 -8.932 -14.238 1.00 81.62 90 ARG A C 1
ATOM 704 O O . ARG A 1 90 ? 2.395 -8.299 -14.135 1.00 81.62 90 ARG A O 1
ATOM 711 N N . GLU A 1 91 ? 1.267 -10.155 -14.739 1.00 70.19 91 GLU A N 1
ATOM 712 C CA . GLU A 1 91 ? 2.319 -10.683 -15.595 1.00 70.19 91 GLU A CA 1
ATOM 713 C C . GLU A 1 91 ? 2.245 -9.894 -16.905 1.00 70.19 91 GLU A C 1
ATOM 715 O O . GLU A 1 91 ? 1.232 -9.927 -17.605 1.00 70.19 91 GLU A O 1
ATOM 720 N N . GLU A 1 92 ? 3.266 -9.085 -17.181 1.00 65.19 92 GLU A N 1
ATOM 721 C CA . GLU A 1 92 ? 3.395 -8.454 -18.493 1.00 65.19 92 GLU A CA 1
ATOM 722 C C . GLU A 1 92 ? 4.014 -9.445 -19.479 1.00 65.19 92 GLU A C 1
ATOM 724 O O . GLU A 1 92 ? 4.866 -10.238 -19.066 1.00 65.19 92 GLU A O 1
ATOM 729 N N . PRO A 1 93 ? 3.629 -9.393 -20.767 1.00 51.62 93 PRO A N 1
ATOM 730 C CA . PRO A 1 93 ? 4.269 -10.201 -21.795 1.00 51.62 93 PRO A CA 1
ATOM 731 C C . PRO A 1 93 ? 5.780 -9.943 -21.820 1.00 51.62 93 PRO A C 1
ATOM 733 O O . PRO A 1 93 ? 6.234 -8.815 -21.614 1.00 51.62 93 PRO A O 1
ATOM 736 N N . GLU A 1 94 ? 6.546 -11.009 -22.055 1.00 54.66 94 GLU A N 1
ATOM 737 C CA . GLU A 1 94 ? 8.006 -10.976 -22.138 1.00 54.66 94 GLU A CA 1
ATOM 738 C C . GLU A 1 94 ? 8.463 -9.880 -23.118 1.00 54.66 94 GLU A C 1
ATOM 740 O O . GLU A 1 94 ? 8.119 -9.894 -24.300 1.00 54.66 94 GLU A O 1
ATOM 745 N N . GLY A 1 95 ? 9.215 -8.899 -22.613 1.00 53.19 95 GLY A N 1
ATOM 746 C CA . GLY A 1 95 ? 9.690 -7.754 -23.385 1.00 53.19 95 GLY A CA 1
ATOM 747 C C . GLY A 1 95 ? 10.870 -7.067 -22.700 1.00 53.19 95 GLY A C 1
ATOM 748 O O . GLY A 1 95 ? 10.909 -6.940 -21.474 1.00 53.19 95 GLY A O 1
ATOM 749 N N . GLU A 1 96 ? 11.865 -6.682 -23.498 1.00 49.16 96 GLU A N 1
ATOM 750 C CA . GLU A 1 96 ? 13.171 -6.191 -23.053 1.00 49.16 96 GLU A CA 1
ATOM 751 C C . GLU A 1 96 ? 13.085 -4.909 -22.207 1.00 49.16 96 GLU A C 1
ATOM 753 O O . GLU A 1 96 ? 12.513 -3.903 -22.615 1.00 49.16 96 GLU A O 1
ATOM 758 N N . GLY A 1 97 ? 13.736 -4.941 -21.039 1.00 56.59 97 GLY A N 1
ATOM 759 C CA . GLY A 1 97 ? 14.121 -3.756 -20.271 1.00 56.59 97 GLY A CA 1
ATOM 760 C C . GLY A 1 97 ? 12.975 -3.008 -19.589 1.00 56.59 97 GLY A C 1
ATOM 761 O O . GLY A 1 97 ? 12.534 -1.965 -20.061 1.00 56.59 97 GLY A O 1
ATOM 762 N N . ARG A 1 98 ? 12.561 -3.457 -18.396 1.00 69.00 98 ARG A N 1
ATOM 763 C CA . ARG A 1 98 ? 11.705 -2.619 -17.541 1.00 69.00 98 ARG A CA 1
ATOM 764 C C . ARG A 1 98 ? 12.502 -1.435 -16.996 1.00 69.00 98 ARG A C 1
ATOM 766 O O . ARG A 1 98 ? 13.621 -1.603 -16.508 1.00 69.00 98 ARG A O 1
ATOM 773 N N . SER A 1 99 ? 11.904 -0.249 -17.060 1.00 74.94 99 SER A N 1
ATOM 774 C CA . SER A 1 99 ? 12.510 0.982 -16.556 1.00 74.94 99 SER A CA 1
ATOM 775 C C . SER A 1 99 ? 12.705 0.936 -15.033 1.00 74.94 99 SER A C 1
ATOM 777 O O . SER A 1 99 ? 11.990 0.242 -14.306 1.00 74.94 99 SER A O 1
ATOM 779 N N . MET A 1 100 ? 13.649 1.725 -14.515 1.00 79.00 100 MET A N 1
ATOM 780 C CA . MET A 1 100 ? 13.816 1.931 -13.066 1.00 79.00 100 MET A CA 1
ATOM 781 C C . MET A 1 100 ? 12.526 2.421 -12.386 1.00 79.00 100 MET A C 1
ATOM 783 O O . MET A 1 100 ? 12.237 2.065 -11.240 1.00 79.00 100 MET A O 1
ATOM 787 N N . GLN A 1 101 ? 11.710 3.181 -13.117 1.00 78.31 101 GLN A N 1
ATOM 788 C CA . GLN A 1 101 ? 10.395 3.634 -12.673 1.00 78.31 101 GLN A CA 1
ATOM 789 C C . GLN A 1 101 ? 9.436 2.458 -12.438 1.00 78.31 101 GLN A C 1
ATOM 791 O O . GLN A 1 101 ? 8.802 2.388 -11.386 1.00 78.31 101 GLN A O 1
ATOM 796 N N . ALA A 1 102 ? 9.394 1.478 -13.347 1.00 82.19 102 ALA A N 1
ATOM 797 C CA . ALA A 1 102 ? 8.588 0.268 -13.179 1.00 82.19 102 ALA A CA 1
ATOM 798 C C . ALA A 1 102 ? 8.961 -0.505 -11.901 1.00 82.19 102 ALA A C 1
ATOM 800 O O . ALA A 1 102 ? 8.099 -0.890 -11.112 1.00 82.19 102 ALA A O 1
ATOM 801 N N . LEU A 1 103 ? 10.262 -0.682 -11.649 1.00 84.94 103 LEU A N 1
ATOM 802 C CA . LEU A 1 103 ? 10.758 -1.348 -10.438 1.00 84.94 103 LEU A CA 1
ATOM 803 C C . LEU A 1 103 ? 10.419 -0.578 -9.152 1.00 84.94 103 LEU A C 1
ATOM 805 O O . LEU A 1 103 ? 10.173 -1.192 -8.107 1.00 84.94 103 LEU A O 1
ATOM 809 N N . SER A 1 104 ? 10.368 0.751 -9.229 1.00 84.44 104 SER A N 1
ATOM 810 C CA . SER A 1 104 ? 9.966 1.608 -8.111 1.00 84.44 104 SER A CA 1
ATOM 811 C C . SER A 1 104 ? 8.478 1.450 -7.792 1.00 84.44 104 SER A C 1
ATOM 813 O O . SER A 1 104 ? 8.127 1.287 -6.624 1.00 84.44 104 SER A O 1
ATOM 815 N N . VAL A 1 105 ? 7.618 1.392 -8.817 1.00 85.62 105 VAL A N 1
ATOM 816 C CA . VAL A 1 105 ? 6.177 1.104 -8.675 1.00 85.62 105 VAL A CA 1
ATOM 817 C C . VAL A 1 105 ? 5.960 -0.260 -8.012 1.00 85.62 105 VAL A C 1
ATOM 819 O O . VAL A 1 105 ? 5.192 -0.362 -7.054 1.00 85.62 105 VAL A O 1
ATOM 822 N N . TYR A 1 106 ? 6.678 -1.302 -8.449 1.00 88.31 106 TYR A N 1
ATOM 823 C CA . TYR A 1 106 ? 6.585 -2.628 -7.826 1.00 88.31 106 TYR A CA 1
ATOM 824 C C . TYR A 1 106 ? 7.014 -2.611 -6.362 1.00 88.31 106 TYR A C 1
ATOM 826 O O . TYR A 1 106 ? 6.318 -3.146 -5.501 1.00 88.31 106 TYR A O 1
ATOM 834 N N . SER A 1 107 ? 8.136 -1.960 -6.061 1.00 92.00 107 SER A N 1
ATOM 835 C CA . SER A 1 107 ? 8.629 -1.848 -4.687 1.00 92.00 107 SER A CA 1
ATOM 836 C C . SER A 1 107 ? 7.626 -1.119 -3.793 1.00 92.00 107 SER A C 1
ATOM 838 O O . SER A 1 107 ? 7.330 -1.596 -2.698 1.00 92.00 107 SER A O 1
ATOM 840 N N . ALA A 1 108 ? 7.042 -0.020 -4.281 1.00 92.69 108 ALA A N 1
ATOM 841 C CA . ALA A 1 108 ? 5.986 0.711 -3.591 1.00 92.69 108 ALA A CA 1
ATOM 842 C C . ALA A 1 108 ? 4.754 -0.176 -3.337 1.00 92.69 108 ALA A C 1
ATOM 844 O O . ALA A 1 108 ? 4.292 -0.267 -2.203 1.00 92.69 108 ALA A O 1
ATOM 845 N N . GLY A 1 109 ? 4.266 -0.914 -4.338 1.00 93.06 109 GLY A N 1
ATOM 846 C CA . GLY A 1 109 ? 3.141 -1.839 -4.158 1.00 93.06 109 GLY A CA 1
ATOM 847 C C . GLY A 1 109 ? 3.413 -2.943 -3.122 1.00 93.06 109 GLY A C 1
ATOM 848 O O . GLY A 1 109 ? 2.563 -3.221 -2.277 1.00 93.06 109 GLY A O 1
ATOM 849 N N . ILE A 1 110 ? 4.617 -3.529 -3.120 1.00 95.25 110 ILE A N 1
ATOM 850 C CA . ILE A 1 110 ? 5.010 -4.560 -2.139 1.00 95.25 110 ILE A CA 1
ATOM 851 C C . ILE A 1 110 ? 5.077 -3.970 -0.723 1.00 95.25 110 ILE A C 1
ATOM 853 O O . ILE A 1 110 ? 4.592 -4.586 0.230 1.00 95.25 110 ILE A O 1
ATOM 857 N N . LEU A 1 111 ? 5.651 -2.771 -0.572 1.00 97.50 111 LEU A N 1
ATOM 858 C CA . LEU A 1 111 ? 5.702 -2.060 0.709 1.00 97.50 111 LEU A CA 1
ATOM 859 C C . LEU A 1 111 ? 4.300 -1.751 1.230 1.00 97.50 111 LEU A C 1
ATOM 861 O O . LEU A 1 111 ? 4.043 -1.952 2.416 1.00 97.50 111 LEU A O 1
ATOM 865 N N . PHE A 1 112 ? 3.379 -1.347 0.351 1.00 97.00 112 PHE A N 1
ATOM 866 C CA . PHE A 1 112 ? 1.980 -1.141 0.712 1.00 97.00 112 PHE A CA 1
ATOM 867 C C . PHE A 1 112 ? 1.358 -2.419 1.280 1.00 97.00 112 PHE A C 1
ATOM 869 O O . PHE A 1 112 ? 0.750 -2.398 2.349 1.00 97.00 112 PHE A O 1
ATOM 876 N N . ASN A 1 113 ? 1.559 -3.549 0.595 1.00 96.44 113 ASN A N 1
ATOM 877 C CA . ASN A 1 113 ? 1.041 -4.853 1.009 1.00 96.44 113 ASN A CA 1
ATOM 878 C C . ASN A 1 113 ? 1.598 -5.297 2.372 1.00 96.44 113 ASN A C 1
ATOM 880 O O . ASN A 1 113 ? 0.862 -5.822 3.209 1.00 96.44 113 ASN A O 1
ATOM 884 N N . LEU A 1 114 ? 2.886 -5.054 2.632 1.00 97.62 114 LEU A N 1
ATOM 885 C CA . LEU A 1 114 ? 3.478 -5.275 3.953 1.00 97.62 114 LEU A CA 1
ATOM 886 C C . LEU A 1 114 ? 2.855 -4.344 5.001 1.00 97.62 114 LEU A C 1
ATOM 888 O O . LEU A 1 114 ? 2.496 -4.798 6.088 1.00 97.62 114 LEU A O 1
ATOM 892 N N . ALA A 1 115 ? 2.680 -3.063 4.681 1.00 97.88 115 ALA A N 1
ATOM 893 C CA . ALA A 1 115 ? 2.118 -2.079 5.595 1.00 97.88 115 ALA A CA 1
ATOM 894 C C . ALA A 1 115 ? 0.684 -2.438 6.023 1.00 97.88 115 ALA A C 1
ATOM 896 O O . ALA A 1 115 ? 0.407 -2.500 7.224 1.00 97.88 115 ALA A O 1
ATOM 897 N N . ILE A 1 116 ? -0.209 -2.774 5.082 1.00 96.12 116 ILE A N 1
ATOM 898 C CA . ILE A 1 116 ? -1.585 -3.201 5.404 1.00 96.12 116 ILE A CA 1
ATOM 899 C C . ILE A 1 116 ? -1.610 -4.506 6.201 1.00 96.12 116 ILE A C 1
ATOM 901 O O . ILE A 1 116 ? -2.473 -4.677 7.063 1.00 96.12 116 ILE A O 1
ATOM 905 N N . LEU A 1 117 ? -0.663 -5.419 5.961 1.00 96.12 117 LEU A N 1
ATOM 906 C CA . LEU A 1 117 ? -0.557 -6.670 6.700 1.00 96.12 117 LEU A CA 1
ATOM 907 C C . LEU A 1 117 ? -0.237 -6.396 8.174 1.00 96.12 117 LEU A C 1
ATOM 909 O O . LEU A 1 117 ? -0.923 -6.908 9.062 1.00 96.12 117 LEU A O 1
ATOM 913 N N . TYR A 1 118 ? 0.770 -5.564 8.447 1.00 97.31 118 TYR A N 1
ATOM 914 C CA . TYR A 1 118 ? 1.132 -5.170 9.810 1.00 97.31 118 TYR A CA 1
ATOM 915 C C . TYR A 1 118 ? 0.031 -4.349 10.485 1.00 97.31 118 TYR A C 1
ATOM 917 O O . TYR A 1 118 ? -0.316 -4.644 11.630 1.00 97.31 118 TYR A O 1
ATOM 925 N N . HIS A 1 119 ? -0.589 -3.414 9.762 1.00 95.50 119 HIS A N 1
ATOM 926 C CA . HIS A 1 119 ? -1.724 -2.631 10.248 1.00 95.50 119 HIS A CA 1
ATOM 927 C C . HIS A 1 119 ? -2.893 -3.559 10.632 1.00 95.50 119 HIS A C 1
ATOM 929 O O . HIS A 1 119 ? -3.421 -3.495 11.741 1.00 95.50 119 HIS A O 1
ATOM 935 N N . THR A 1 120 ? -3.237 -4.527 9.779 1.00 93.81 120 THR A N 1
ATOM 936 C CA . THR A 1 120 ? -4.306 -5.499 10.057 1.00 93.81 120 THR A CA 1
ATOM 937 C C . THR A 1 120 ? -4.006 -6.377 11.266 1.00 93.81 120 THR A C 1
ATOM 939 O O . THR A 1 120 ? -4.908 -6.703 12.040 1.00 93.81 120 THR A O 1
ATOM 942 N N . ARG A 1 121 ? -2.742 -6.762 11.464 1.00 94.19 121 ARG A N 1
ATOM 943 C CA . ARG A 1 121 ? -2.321 -7.489 12.667 1.00 94.19 121 ARG A CA 1
ATOM 944 C C . ARG A 1 121 ? -2.400 -6.618 13.918 1.00 94.19 121 ARG A C 1
ATOM 946 O O . ARG A 1 121 ? -2.808 -7.130 14.958 1.00 94.19 121 ARG A O 1
ATOM 953 N N . TRP A 1 122 ? -2.048 -5.335 13.831 1.00 94.94 122 TRP A N 1
ATOM 954 C CA . TRP A 1 122 ? -2.228 -4.390 14.934 1.00 94.94 122 TRP A CA 1
ATOM 955 C C . TRP A 1 122 ? -3.699 -4.289 15.335 1.00 94.94 122 TRP A C 1
ATOM 957 O O . TRP A 1 122 ? -3.999 -4.487 16.504 1.00 94.94 122 TRP A O 1
ATOM 967 N N . MET A 1 123 ? -4.626 -4.130 14.387 1.00 91.19 123 MET A N 1
ATOM 968 C CA . MET A 1 123 ? -6.061 -4.059 14.707 1.00 91.19 123 MET A CA 1
ATOM 969 C C . MET A 1 123 ? -6.588 -5.290 15.460 1.00 91.19 123 MET A C 1
ATOM 971 O O . MET A 1 123 ? -7.547 -5.189 16.217 1.00 91.19 123 MET A O 1
ATOM 975 N N . LYS A 1 124 ? -5.983 -6.465 15.245 1.00 91.75 124 LYS A N 1
ATOM 976 C CA . LYS A 1 124 ? -6.357 -7.708 15.938 1.00 91.75 124 LYS A CA 1
ATOM 977 C C . LYS A 1 124 ? -5.711 -7.843 17.317 1.00 91.75 124 LYS A C 1
ATOM 979 O O . LYS A 1 124 ? -6.334 -8.385 18.221 1.00 91.75 124 LYS A O 1
ATOM 984 N N . ASN A 1 125 ? -4.468 -7.383 17.462 1.00 93.00 125 ASN A N 1
ATOM 985 C CA . ASN A 1 125 ? -3.622 -7.708 18.614 1.00 93.00 125 ASN A CA 1
ATOM 986 C C . ASN A 1 125 ? -3.308 -6.504 19.518 1.00 93.00 125 ASN A C 1
ATOM 988 O O . ASN A 1 125 ? -2.725 -6.682 20.581 1.00 93.00 125 ASN A O 1
ATOM 992 N N . GLY A 1 126 ? -3.590 -5.280 19.071 1.00 92.38 126 GLY A N 1
ATOM 993 C CA . GLY A 1 126 ? -3.309 -4.027 19.774 1.00 92.38 126 GLY A CA 1
ATOM 994 C C . GLY A 1 126 ? -1.826 -3.689 19.975 1.00 92.38 126 GLY A C 1
ATOM 995 O O . GLY A 1 126 ? -1.528 -2.726 20.668 1.00 92.38 126 GLY A O 1
ATOM 996 N N . SER A 1 127 ? -0.879 -4.452 19.410 1.00 95.44 127 SER A N 1
ATOM 997 C CA . SER A 1 127 ? 0.558 -4.270 19.690 1.00 95.44 127 SER A CA 1
ATOM 998 C C . SER A 1 127 ? 1.141 -3.019 19.009 1.00 95.44 127 SER A C 1
ATOM 1000 O O . SER A 1 127 ? 1.251 -3.026 17.778 1.00 95.44 127 SER A O 1
ATOM 1002 N N . PRO A 1 128 ? 1.612 -1.999 19.756 1.00 95.12 128 PRO A N 1
ATOM 1003 C CA . PRO A 1 128 ? 2.121 -0.751 19.171 1.00 95.12 128 PRO A CA 1
ATOM 1004 C C . PRO A 1 128 ? 3.260 -0.963 18.164 1.00 95.12 128 PRO A C 1
ATOM 1006 O O . PRO A 1 128 ? 3.269 -0.355 17.100 1.00 95.12 128 PRO A O 1
ATOM 1009 N N . SER A 1 129 ? 4.137 -1.937 18.423 1.00 97.19 129 SER A N 1
ATOM 1010 C CA . SER A 1 129 ? 5.251 -2.279 17.526 1.00 97.19 129 SER A CA 1
ATOM 1011 C C . SER A 1 129 ? 4.825 -2.724 16.118 1.00 97.19 129 SER A C 1
ATOM 1013 O O . SER A 1 129 ? 5.581 -2.569 15.158 1.00 97.19 129 SER A O 1
ATOM 1015 N N . LEU A 1 130 ? 3.623 -3.295 15.960 1.00 96.44 130 LEU A N 1
ATOM 1016 C CA . LEU A 1 130 ? 3.077 -3.641 14.643 1.00 96.44 130 LEU A CA 1
ATOM 1017 C C . LEU A 1 130 ? 2.624 -2.381 13.902 1.00 96.44 130 LEU A C 1
ATOM 1019 O O . LEU A 1 130 ? 2.813 -2.290 12.690 1.00 96.44 130 LEU A O 1
ATOM 1023 N N . LEU A 1 131 ? 2.075 -1.410 14.633 1.00 96.12 131 LEU A N 1
ATOM 1024 C CA . LEU A 1 131 ? 1.683 -0.119 14.085 1.00 96.12 131 LEU A CA 1
ATOM 1025 C C . LEU A 1 131 ? 2.911 0.698 13.659 1.00 96.12 131 LEU A C 1
ATOM 1027 O O . LEU A 1 131 ? 2.904 1.276 12.578 1.00 96.12 131 LEU A O 1
ATOM 1031 N N . ASP A 1 132 ? 3.990 0.671 14.451 1.00 97.56 132 ASP A N 1
ATOM 1032 C CA . ASP A 1 132 ? 5.286 1.272 14.095 1.00 97.56 132 ASP A CA 1
ATOM 1033 C C . ASP A 1 132 ? 5.843 0.703 12.795 1.00 97.56 132 ASP A C 1
ATOM 1035 O O . ASP A 1 132 ? 6.241 1.451 11.903 1.00 97.56 132 ASP A O 1
ATOM 1039 N N . LYS A 1 133 ? 5.813 -0.624 12.641 1.00 97.75 133 LYS A N 1
ATOM 1040 C CA . LYS A 1 133 ? 6.242 -1.273 11.397 1.00 97.75 133 LYS A CA 1
ATOM 1041 C C . LYS A 1 133 ? 5.392 -0.842 10.208 1.00 97.75 133 LYS A C 1
ATOM 1043 O O . LYS A 1 133 ? 5.946 -0.556 9.151 1.00 97.75 133 LYS A O 1
ATOM 1048 N N . ALA A 1 134 ? 4.069 -0.788 10.369 1.00 97.94 134 ALA A N 1
ATOM 1049 C CA . ALA A 1 134 ? 3.179 -0.323 9.310 1.00 97.94 134 ALA A CA 1
ATOM 1050 C C . ALA A 1 134 ? 3.505 1.122 8.897 1.00 97.94 134 ALA A C 1
ATOM 1052 O O . ALA A 1 134 ? 3.649 1.385 7.706 1.00 97.94 134 ALA A O 1
ATOM 1053 N N . ALA A 1 135 ? 3.694 2.021 9.870 1.00 98.12 135 ALA A N 1
ATOM 1054 C CA . ALA A 1 135 ? 4.070 3.411 9.625 1.00 98.12 135 ALA A CA 1
ATOM 1055 C C . ALA A 1 135 ? 5.388 3.521 8.848 1.00 98.12 135 ALA A C 1
ATOM 1057 O O . ALA A 1 135 ? 5.435 4.209 7.835 1.00 98.12 135 ALA A O 1
ATOM 1058 N N . VAL A 1 136 ? 6.429 2.780 9.251 1.00 98.12 136 VAL A N 1
ATOM 1059 C CA . VAL A 1 136 ? 7.717 2.758 8.535 1.00 98.12 136 VAL A CA 1
ATOM 1060 C C . VAL A 1 136 ? 7.526 2.360 7.072 1.00 98.12 136 VAL A C 1
ATOM 1062 O O . VAL A 1 136 ? 8.011 3.061 6.188 1.00 98.12 136 VAL A O 1
ATOM 1065 N N . PHE A 1 137 ? 6.787 1.282 6.794 1.00 98.38 137 PHE A N 1
ATOM 1066 C CA . PHE A 1 137 ? 6.565 0.843 5.414 1.00 98.38 137 PHE A CA 1
ATOM 1067 C C . PHE A 1 137 ? 5.782 1.863 4.583 1.00 98.38 137 PHE A C 1
ATOM 1069 O O . PHE A 1 137 ? 6.162 2.119 3.440 1.00 98.38 137 PHE A O 1
ATOM 1076 N N . TYR A 1 138 ? 4.734 2.471 5.143 1.00 98.31 138 TYR A N 1
ATOM 1077 C CA . TYR A 1 138 ? 3.990 3.524 4.456 1.00 98.31 138 TYR A CA 1
ATOM 1078 C C . TYR A 1 138 ? 4.854 4.762 4.176 1.00 98.31 138 TYR A C 1
ATOM 1080 O O . TYR A 1 138 ? 4.837 5.277 3.059 1.00 98.31 138 TYR A O 1
ATOM 1088 N N . SER A 1 139 ? 5.651 5.218 5.143 1.00 98.00 139 SER A N 1
ATOM 1089 C CA . SER A 1 139 ? 6.526 6.380 4.959 1.00 98.00 139 SER A CA 1
ATOM 1090 C C . SER A 1 139 ? 7.627 6.106 3.934 1.00 98.00 139 SER A C 1
ATOM 1092 O O . SER A 1 139 ? 7.878 6.942 3.067 1.00 98.00 139 SER A O 1
ATOM 1094 N N . THR A 1 140 ? 8.249 4.922 3.967 1.00 97.12 140 THR A N 1
ATOM 1095 C CA . THR A 1 140 ? 9.234 4.511 2.951 1.00 97.12 140 THR A CA 1
ATOM 1096 C C . THR A 1 140 ? 8.609 4.444 1.559 1.00 97.12 140 THR A C 1
ATOM 1098 O O . THR A 1 140 ? 9.222 4.888 0.590 1.00 97.12 140 THR A O 1
ATOM 1101 N N . LEU A 1 141 ? 7.381 3.935 1.444 1.00 96.12 141 LEU A N 1
ATOM 1102 C CA . LEU A 1 141 ? 6.641 3.946 0.186 1.00 96.12 141 LEU A CA 1
ATOM 1103 C C . LEU A 1 141 ? 6.451 5.373 -0.334 1.00 96.12 141 LEU A C 1
ATOM 1105 O O . LEU A 1 141 ? 6.757 5.623 -1.497 1.00 96.12 141 LEU A O 1
ATOM 1109 N N . LEU A 1 142 ? 5.985 6.312 0.498 1.00 96.00 142 LEU A N 1
ATOM 1110 C CA . LEU A 1 142 ? 5.778 7.699 0.063 1.00 96.00 142 LEU A CA 1
ATOM 1111 C C . LEU A 1 142 ? 7.074 8.351 -0.413 1.00 96.00 142 LEU A C 1
ATOM 1113 O O . LEU A 1 142 ? 7.059 9.026 -1.438 1.00 96.00 142 LEU A O 1
ATOM 1117 N N . GLN A 1 143 ? 8.195 8.092 0.264 1.00 95.31 143 GLN A N 1
ATOM 1118 C CA . GLN A 1 143 ? 9.509 8.570 -0.170 1.00 95.31 143 GLN A CA 1
ATOM 1119 C C . GLN A 1 143 ? 9.883 8.034 -1.561 1.00 95.31 143 GLN A C 1
ATOM 1121 O O . GLN A 1 143 ? 10.358 8.795 -2.399 1.00 95.31 143 GLN A O 1
ATOM 1126 N N . ILE A 1 144 ? 9.622 6.751 -1.843 1.00 92.19 144 ILE A N 1
ATOM 1127 C CA . ILE A 1 144 ? 9.871 6.150 -3.167 1.00 92.19 144 ILE A CA 1
ATOM 1128 C C . ILE A 1 144 ? 8.990 6.792 -4.246 1.00 92.19 144 ILE A C 1
ATOM 1130 O O . ILE A 1 144 ? 9.465 7.045 -5.355 1.00 92.19 144 ILE A O 1
ATOM 1134 N N . ILE A 1 145 ? 7.718 7.063 -3.938 1.00 91.88 145 ILE A N 1
ATOM 1135 C CA . ILE A 1 145 ? 6.798 7.713 -4.881 1.00 91.88 145 ILE A CA 1
ATOM 1136 C C . ILE A 1 145 ? 7.237 9.151 -5.162 1.00 91.88 145 ILE A C 1
ATOM 1138 O O . ILE A 1 145 ? 7.304 9.551 -6.319 1.00 91.88 145 ILE A O 1
ATOM 1142 N N . GLN A 1 146 ? 7.567 9.916 -4.123 1.00 91.06 146 GLN A N 1
ATOM 1143 C CA . GLN A 1 146 ? 7.974 11.317 -4.246 1.00 91.06 146 GLN A CA 1
ATOM 1144 C C . GLN A 1 146 ? 9.326 11.485 -4.947 1.00 91.06 146 GLN A C 1
ATOM 1146 O O . GLN A 1 146 ? 9.560 12.517 -5.567 1.00 91.06 146 GLN A O 1
ATOM 1151 N N . ALA A 1 147 ? 10.195 10.474 -4.878 1.00 90.00 147 ALA A N 1
ATOM 1152 C CA . ALA A 1 147 ? 11.452 10.438 -5.617 1.00 90.00 147 ALA A CA 1
ATOM 1153 C C . ALA A 1 147 ? 11.285 10.070 -7.105 1.00 90.00 147 ALA A C 1
ATOM 1155 O O . ALA A 1 147 ? 12.265 10.112 -7.844 1.00 90.00 147 ALA A O 1
ATOM 1156 N N . ASN A 1 148 ? 10.085 9.675 -7.556 1.00 85.19 148 ASN A N 1
ATOM 1157 C CA . ASN A 1 148 ? 9.827 9.412 -8.971 1.00 85.19 148 ASN A CA 1
ATOM 1158 C C . ASN A 1 148 ? 9.427 10.695 -9.704 1.00 85.19 148 ASN A C 1
ATOM 1160 O O . ASN A 1 148 ? 8.354 11.254 -9.466 1.00 85.19 148 ASN A O 1
ATOM 1164 N N . ASP A 1 149 ? 10.254 11.104 -10.663 1.00 81.50 149 ASP A N 1
ATOM 1165 C CA . ASP A 1 149 ? 9.938 12.219 -11.550 1.00 81.50 149 ASP A CA 1
ATOM 1166 C C . ASP A 1 149 ? 8.622 11.968 -12.299 1.00 81.50 149 ASP A C 1
ATOM 1168 O O . ASP A 1 149 ? 8.352 10.877 -12.809 1.00 81.50 149 ASP A O 1
ATOM 1172 N N . GLY A 1 150 ? 7.768 12.992 -12.338 1.00 80.69 150 GLY A N 1
ATOM 1173 C CA . GLY A 1 150 ? 6.479 12.919 -13.022 1.00 80.69 150 GLY A CA 1
ATOM 1174 C C . GLY A 1 150 ? 5.452 11.990 -12.367 1.00 80.69 150 GLY A C 1
ATOM 1175 O O . GLY A 1 150 ? 4.455 11.667 -13.015 1.00 80.69 150 GLY A O 1
ATOM 1176 N N . PHE A 1 151 ? 5.624 11.575 -11.099 1.00 84.50 151 PHE A N 1
ATOM 1177 C CA . PHE A 1 151 ? 4.615 10.746 -10.416 1.00 84.50 151 PHE A CA 1
ATOM 1178 C C . PHE A 1 151 ? 3.227 11.411 -10.387 1.00 84.50 151 PHE A C 1
ATOM 1180 O O . PHE A 1 151 ? 2.221 10.708 -10.405 1.00 84.50 151 PHE A O 1
ATOM 1187 N N . GLU A 1 152 ? 3.161 12.749 -10.416 1.00 83.56 152 GLU A N 1
ATOM 1188 C CA . GLU A 1 152 ? 1.915 13.527 -10.502 1.00 83.56 152 GLU A CA 1
ATOM 1189 C C . GLU A 1 152 ? 1.100 13.250 -11.780 1.00 83.56 152 GLU A C 1
ATOM 1191 O O . GLU A 1 152 ? -0.088 13.569 -11.842 1.00 83.56 152 GLU A O 1
ATOM 1196 N N . HIS A 1 153 ? 1.711 12.626 -12.789 1.00 83.25 153 HIS A N 1
ATOM 1197 C CA . HIS A 1 153 ? 1.060 12.196 -14.027 1.00 83.25 153 HIS A CA 1
ATOM 1198 C C . HIS A 1 153 ? 0.825 10.683 -14.084 1.00 83.25 153 HIS A C 1
ATOM 1200 O O . HIS A 1 153 ? 0.177 10.203 -15.013 1.00 83.25 153 HIS A O 1
ATOM 1206 N N . ASN A 1 154 ? 1.314 9.925 -13.095 1.00 81.94 154 ASN A N 1
ATOM 1207 C CA . ASN A 1 154 ? 1.138 8.484 -13.032 1.00 81.94 154 ASN A CA 1
ATOM 1208 C C . ASN A 1 154 ? -0.066 8.129 -12.129 1.00 81.94 154 ASN A C 1
ATOM 1210 O O . ASN A 1 154 ? 0.028 8.219 -10.900 1.00 81.94 154 ASN A O 1
ATOM 1214 N N . PRO A 1 155 ? -1.201 7.689 -12.706 1.00 82.81 155 PRO A N 1
ATOM 1215 C CA . PRO A 1 155 ? -2.422 7.409 -11.951 1.00 82.81 155 PRO A CA 1
ATOM 1216 C C . PRO A 1 155 ? -2.261 6.310 -10.892 1.00 82.81 155 PRO A C 1
ATOM 1218 O O . PRO A 1 155 ? -2.931 6.346 -9.861 1.00 82.81 155 PRO A O 1
ATOM 1221 N N . GLU A 1 156 ? -1.379 5.341 -11.131 1.00 83.19 156 GLU A N 1
ATOM 1222 C CA . GLU A 1 156 ? -1.127 4.214 -10.231 1.00 83.19 156 GLU A CA 1
ATOM 1223 C C . GLU A 1 156 ? -0.341 4.656 -8.994 1.00 83.19 156 GLU A C 1
ATOM 1225 O O . GLU A 1 156 ? -0.703 4.314 -7.866 1.00 83.19 156 GLU A O 1
ATOM 1230 N N . LEU A 1 157 ? 0.688 5.483 -9.196 1.00 86.62 157 LEU A N 1
ATOM 1231 C CA . LEU A 1 157 ? 1.451 6.087 -8.105 1.00 86.62 157 LEU A CA 1
ATOM 1232 C C . LEU A 1 157 ? 0.597 7.060 -7.289 1.00 86.62 157 LEU A C 1
ATOM 1234 O O . LEU A 1 157 ? 0.685 7.071 -6.064 1.00 86.62 157 LEU A O 1
ATOM 1238 N N . LEU A 1 158 ? -0.270 7.834 -7.942 1.00 89.38 158 LEU A N 1
ATOM 1239 C CA . LEU A 1 158 ? -1.192 8.739 -7.253 1.00 89.38 158 LEU A CA 1
ATOM 1240 C C . LEU A 1 158 ? -2.219 7.983 -6.415 1.00 89.38 158 LEU A C 1
ATOM 1242 O O . LEU A 1 158 ? -2.487 8.385 -5.284 1.00 89.38 158 LEU A O 1
ATOM 1246 N N . LEU A 1 159 ? -2.749 6.868 -6.926 1.00 89.19 159 LEU A N 1
ATOM 1247 C CA . LEU A 1 159 ? -3.605 5.987 -6.141 1.00 89.19 159 LEU A CA 1
ATOM 1248 C C . LEU A 1 159 ? -2.855 5.435 -4.924 1.00 89.19 159 LEU A C 1
ATOM 1250 O O . LEU A 1 159 ? -3.372 5.547 -3.814 1.00 89.19 159 LEU A O 1
ATOM 1254 N N . LEU A 1 160 ? -1.650 4.882 -5.111 1.00 91.38 160 LEU A N 1
ATOM 1255 C CA . LEU A 1 160 ? -0.827 4.361 -4.014 1.00 91.38 160 LEU A CA 1
ATOM 1256 C C . LEU A 1 160 ? -0.529 5.434 -2.965 1.00 91.38 160 LEU A C 1
ATOM 1258 O O . LEU A 1 160 ? -0.683 5.169 -1.773 1.00 91.38 160 LEU A O 1
ATOM 1262 N N . ALA A 1 161 ? -0.146 6.640 -3.387 1.00 94.38 161 ALA A N 1
ATOM 1263 C CA . ALA A 1 161 ? 0.083 7.766 -2.491 1.00 94.38 161 ALA A CA 1
ATOM 1264 C C . ALA A 1 161 ? -1.191 8.114 -1.714 1.00 94.38 161 ALA A C 1
ATOM 1266 O O . ALA A 1 161 ? -1.157 8.213 -0.492 1.00 94.38 161 ALA A O 1
ATOM 1267 N N . PHE A 1 162 ? -2.332 8.210 -2.400 1.00 94.12 162 PHE A N 1
ATOM 1268 C CA . PHE A 1 162 ? -3.615 8.548 -1.790 1.00 94.12 162 PHE A CA 1
ATOM 1269 C C . PHE A 1 162 ? -4.034 7.550 -0.701 1.00 94.12 162 PHE A C 1
ATOM 1271 O O . PHE A 1 162 ? -4.323 7.954 0.427 1.00 94.12 162 PHE A O 1
ATOM 1278 N N . VAL A 1 163 ? -4.023 6.246 -1.002 1.00 93.69 163 VAL A N 1
ATOM 1279 C CA . VAL A 1 163 ? -4.406 5.215 -0.019 1.00 93.69 163 VAL A CA 1
ATOM 1280 C C . VAL A 1 163 ? -3.371 5.060 1.095 1.00 93.69 163 VAL A C 1
ATOM 1282 O O . VAL A 1 163 ? -3.728 4.736 2.227 1.00 93.69 163 VAL A O 1
ATOM 1285 N N . THR A 1 164 ? -2.098 5.333 0.806 1.00 96.62 164 THR A N 1
ATOM 1286 C CA . THR A 1 164 ? -1.039 5.328 1.819 1.00 96.62 164 THR A CA 1
ATOM 1287 C C . THR A 1 164 ? -1.220 6.470 2.805 1.00 96.62 164 THR A C 1
ATOM 1289 O O . THR A 1 164 ? -1.217 6.230 4.010 1.00 96.62 164 THR A O 1
ATOM 1292 N N . CYS A 1 165 ? -1.440 7.692 2.318 1.00 96.62 165 CYS A N 1
ATOM 1293 C CA . CYS A 1 165 ? -1.682 8.847 3.175 1.00 96.62 165 CYS A CA 1
ATOM 1294 C C . CYS A 1 165 ? -2.939 8.672 4.025 1.00 96.62 165 CYS A C 1
ATOM 1296 O O . CYS A 1 165 ? -2.914 9.024 5.197 1.00 96.62 165 CYS A O 1
ATOM 1298 N N . ASN A 1 166 ? -3.997 8.057 3.485 1.00 95.50 166 ASN A N 1
ATOM 1299 C CA . ASN A 1 166 ? -5.184 7.718 4.270 1.00 95.50 166 ASN A CA 1
ATOM 1300 C C . ASN A 1 166 ? -4.838 6.841 5.477 1.00 95.50 166 ASN A C 1
ATOM 1302 O O . ASN A 1 166 ? -5.259 7.105 6.601 1.00 95.50 166 ASN A O 1
ATOM 1306 N N . ASN A 1 167 ? -4.076 5.776 5.235 1.00 96.12 167 ASN A N 1
ATOM 1307 C CA . ASN A 1 167 ? -3.745 4.819 6.278 1.00 96.12 167 ASN A CA 1
ATOM 1308 C C . ASN A 1 167 ? -2.708 5.373 7.266 1.00 96.12 167 ASN A C 1
ATOM 1310 O O . ASN A 1 167 ? -2.795 5.045 8.444 1.00 96.12 167 ASN A O 1
ATOM 1314 N N . LEU A 1 168 ? -1.765 6.212 6.821 1.00 96.38 168 LEU A N 1
ATOM 1315 C CA . LEU A 1 168 ? -0.843 6.938 7.705 1.00 96.38 168 LEU A CA 1
ATOM 1316 C C . LEU A 1 168 ? -1.571 7.937 8.595 1.00 96.38 168 LEU A C 1
ATOM 1318 O O . LEU A 1 168 ? -1.347 7.920 9.800 1.00 96.38 168 LEU A O 1
ATOM 1322 N N . ALA A 1 169 ? -2.494 8.718 8.028 1.00 94.56 169 ALA A N 1
ATOM 1323 C CA . ALA A 1 169 ? -3.318 9.644 8.793 1.00 94.56 169 ALA A CA 1
ATOM 1324 C C . ALA A 1 169 ? -4.043 8.901 9.925 1.00 94.56 169 ALA A C 1
ATOM 1326 O O . ALA A 1 169 ? -4.015 9.330 11.075 1.00 94.56 169 ALA A O 1
ATOM 1327 N N . GLN A 1 170 ? -4.623 7.730 9.644 1.00 92.81 170 GLN A N 1
ATOM 1328 C CA . GLN A 1 170 ? -5.240 6.923 10.698 1.00 92.81 170 GLN A CA 1
ATOM 1329 C C . GLN A 1 170 ? -4.242 6.556 11.808 1.00 92.81 170 GLN A C 1
ATOM 1331 O O . GLN A 1 170 ? -4.569 6.709 12.981 1.00 92.81 170 GLN A O 1
ATOM 1336 N N . ILE A 1 171 ? -3.026 6.126 11.460 1.00 95.06 171 ILE A N 1
ATOM 1337 C CA . ILE A 1 171 ? -1.988 5.787 12.446 1.00 95.06 171 ILE A CA 1
ATOM 1338 C C . ILE A 1 171 ? -1.614 7.003 13.301 1.00 95.06 171 ILE A C 1
ATOM 1340 O O . ILE A 1 171 ? -1.436 6.880 14.511 1.00 95.06 171 ILE A O 1
ATOM 1344 N N . GLU A 1 172 ? -1.469 8.168 12.683 1.00 94.50 172 GLU A N 1
ATOM 1345 C CA . GLU A 1 172 ? -1.125 9.421 13.357 1.00 94.50 172 GLU A CA 1
ATOM 1346 C C . GLU A 1 172 ? -2.232 9.867 14.304 1.00 94.50 172 GLU A C 1
ATOM 1348 O O . GLU A 1 172 ? -1.950 10.235 15.443 1.00 94.50 172 GLU A O 1
ATOM 1353 N N . LEU A 1 173 ? -3.490 9.731 13.884 1.00 90.88 173 LEU A N 1
ATOM 1354 C CA . LEU A 1 173 ? -4.645 9.987 14.733 1.00 90.88 173 LEU A CA 1
ATOM 1355 C C . LEU A 1 173 ? -4.648 9.074 15.968 1.00 90.88 173 LEU A C 1
ATOM 1357 O O . LEU A 1 173 ? -4.815 9.564 17.081 1.00 90.88 173 LEU A O 1
ATOM 1361 N N . GLU A 1 174 ? -4.390 7.772 15.799 1.00 90.44 174 GLU A N 1
ATOM 1362 C CA . GLU A 1 174 ? -4.276 6.813 16.916 1.00 90.44 174 GLU A CA 1
ATOM 1363 C C . GLU A 1 174 ? -3.113 7.132 17.867 1.00 90.44 174 GLU A C 1
ATOM 1365 O O . GLU A 1 174 ? -3.132 6.749 19.036 1.00 90.44 174 GLU A O 1
ATOM 1370 N N . ARG A 1 175 ? -2.089 7.839 17.380 1.00 92.00 175 ARG A N 1
ATOM 1371 C CA . ARG A 1 175 ? -0.942 8.299 18.177 1.00 92.00 175 ARG A CA 1
ATOM 1372 C C . ARG A 1 175 ? -1.146 9.677 18.803 1.00 92.00 175 ARG A C 1
ATOM 1374 O O . ARG A 1 175 ? -0.269 10.125 19.534 1.00 92.00 175 ARG A O 1
ATOM 1381 N N . GLY A 1 176 ? -2.258 10.353 18.516 1.00 89.94 176 GLY A N 1
ATOM 1382 C CA . GLY A 1 176 ? -2.490 11.737 18.935 1.00 89.94 176 GLY A CA 1
ATOM 1383 C C . GLY A 1 176 ? -1.644 12.772 18.181 1.00 89.94 176 GLY A C 1
ATOM 1384 O O . GLY A 1 176 ? -1.532 13.904 18.641 1.00 89.94 176 GLY A O 1
ATOM 1385 N N . MET A 1 177 ? -1.062 12.412 17.033 1.00 92.50 177 MET A N 1
ATOM 1386 C CA . MET A 1 177 ? -0.264 13.297 16.173 1.00 92.50 177 MET A CA 1
ATOM 1387 C C . MET A 1 177 ? -1.189 14.070 15.221 1.00 92.50 177 MET A C 1
ATOM 1389 O O . MET A 1 177 ? -1.301 13.766 14.033 1.00 92.50 177 MET A O 1
ATOM 1393 N N . VAL A 1 178 ? -1.927 15.040 15.766 1.00 89.50 178 VAL A N 1
ATOM 1394 C CA . VAL A 1 178 ? -3.011 15.744 15.057 1.00 89.50 178 VAL A CA 1
ATOM 1395 C C . VAL A 1 178 ? -2.490 16.592 13.891 1.00 89.50 178 VAL A C 1
ATOM 1397 O O . VAL A 1 178 ? -3.151 16.703 12.855 1.00 89.50 178 VAL A O 1
ATOM 1400 N N . GLU A 1 179 ? -1.311 17.191 14.026 1.00 90.75 179 GLU A N 1
ATOM 1401 C CA . GLU A 1 179 ? -0.676 17.998 12.984 1.00 90.75 179 GLU A CA 1
ATOM 1402 C C . GLU A 1 179 ? -0.321 17.150 11.758 1.00 90.75 179 GLU A C 1
ATOM 1404 O O . GLU A 1 179 ? -0.717 17.504 10.643 1.00 90.75 179 GLU A O 1
ATOM 1409 N N . ASP A 1 180 ? 0.347 16.013 11.970 1.00 93.62 180 ASP A N 1
ATOM 1410 C CA . ASP A 1 180 ? 0.744 15.082 10.906 1.00 93.62 180 ASP A CA 1
ATOM 1411 C C . ASP A 1 180 ? -0.491 14.493 10.209 1.00 93.62 180 ASP A C 1
ATOM 1413 O O . ASP A 1 180 ? -0.593 14.516 8.977 1.00 93.62 180 ASP A O 1
ATOM 1417 N N . PHE A 1 181 ? -1.498 14.102 10.999 1.00 92.44 181 PHE A N 1
ATOM 1418 C CA . PHE A 1 181 ? -2.796 13.656 10.495 1.00 92.44 181 PHE A CA 1
ATOM 1419 C C . PHE A 1 181 ? -3.411 14.685 9.534 1.00 92.44 181 PHE A C 1
ATOM 1421 O O . PHE A 1 181 ? -3.798 14.362 8.406 1.00 92.44 181 PHE A O 1
ATOM 1428 N N . ASN A 1 182 ? -3.466 15.956 9.946 1.00 90.44 182 ASN A N 1
ATOM 1429 C CA . ASN A 1 182 ? -4.008 17.031 9.118 1.00 90.44 182 ASN A CA 1
ATOM 1430 C C . ASN A 1 182 ? -3.160 17.284 7.865 1.00 90.44 182 ASN A C 1
ATOM 1432 O O . ASN A 1 182 ? -3.711 17.586 6.801 1.00 90.44 182 ASN A O 1
ATOM 1436 N N . GLN A 1 183 ? -1.835 17.167 7.962 1.00 92.75 183 GLN A N 1
ATOM 1437 C CA . GLN A 1 183 ? -0.939 17.294 6.817 1.00 92.75 183 GLN A CA 1
ATOM 1438 C C . GLN A 1 183 ? -1.232 16.219 5.763 1.00 92.75 183 GLN A C 1
ATOM 1440 O O . GLN A 1 183 ? -1.382 16.554 4.581 1.00 92.75 183 GLN A O 1
ATOM 1445 N N . HIS A 1 184 ? -1.399 14.960 6.171 1.00 94.56 184 HIS A N 1
ATOM 1446 C CA . HIS A 1 184 ? -1.751 13.875 5.257 1.00 94.56 184 HIS A CA 1
ATOM 1447 C C . HIS A 1 184 ? -3.119 14.078 4.602 1.00 94.56 184 HIS A C 1
ATOM 1449 O O . HIS A 1 184 ? -3.242 13.885 3.390 1.00 94.56 184 HIS A O 1
ATOM 1455 N N . LEU A 1 185 ? -4.128 14.558 5.335 1.00 91.50 185 LEU A N 1
ATOM 1456 C CA . LEU A 1 185 ? -5.439 14.845 4.743 1.00 91.50 185 LEU A CA 1
ATOM 1457 C C . LEU A 1 185 ? -5.412 16.021 3.749 1.00 91.50 185 LEU A C 1
ATOM 1459 O O . LEU A 1 185 ? -6.085 15.977 2.712 1.00 91.50 185 LEU A O 1
ATOM 1463 N N . ARG A 1 186 ? -4.605 17.061 3.997 1.00 91.56 186 ARG A N 1
ATOM 1464 C CA . ARG A 1 186 ? -4.388 18.145 3.016 1.00 91.56 186 ARG A CA 1
ATOM 1465 C C . ARG A 1 186 ? -3.708 17.622 1.755 1.00 91.56 186 ARG A C 1
ATOM 1467 O O . ARG A 1 186 ? -4.094 17.996 0.647 1.00 91.56 186 ARG A O 1
ATOM 1474 N N . TYR A 1 187 ? -2.727 16.738 1.907 1.00 92.25 187 TYR A N 1
ATOM 1475 C CA . TYR A 1 187 ? -2.051 16.131 0.767 1.00 92.25 187 TYR A CA 1
ATOM 1476 C C . TYR A 1 187 ? -2.995 15.228 -0.042 1.00 92.25 187 TYR A C 1
ATOM 1478 O O . TYR A 1 187 ? -3.072 15.360 -1.264 1.00 92.25 187 TYR A O 1
ATOM 1486 N N . MET A 1 188 ? -3.818 14.415 0.628 1.00 93.62 188 MET A N 1
ATOM 1487 C CA . MET A 1 188 ? -4.906 13.656 -0.001 1.00 93.62 188 MET A CA 1
ATOM 1488 C C . MET A 1 188 ? -5.880 14.559 -0.764 1.00 93.62 188 MET A C 1
ATOM 1490 O O . MET A 1 188 ? -6.265 14.242 -1.888 1.00 93.62 188 MET A O 1
ATOM 1494 N N . THR A 1 189 ? -6.240 15.712 -0.193 1.00 91.44 189 THR A N 1
ATOM 1495 C CA . THR A 1 189 ? -7.098 16.707 -0.851 1.00 91.44 189 THR A CA 1
ATOM 1496 C C . THR A 1 189 ? -6.472 17.204 -2.156 1.00 91.44 189 THR A C 1
ATOM 1498 O O . THR A 1 189 ? -7.152 17.251 -3.181 1.00 91.44 189 THR A O 1
ATOM 1501 N N . ARG A 1 190 ? -5.167 17.516 -2.160 1.00 90.81 190 ARG A N 1
ATOM 1502 C CA . ARG A 1 190 ? -4.437 17.909 -3.379 1.00 90.81 190 ARG A CA 1
ATOM 1503 C C . ARG A 1 190 ? -4.469 16.803 -4.437 1.00 90.81 190 ARG A C 1
ATOM 1505 O O . ARG A 1 190 ? -4.751 17.106 -5.593 1.00 90.81 190 ARG A O 1
ATOM 1512 N N . ILE A 1 191 ? -4.243 15.544 -4.049 1.00 90.88 191 ILE A N 1
ATOM 1513 C CA . ILE A 1 191 ? -4.315 14.400 -4.973 1.00 90.88 191 ILE A CA 1
ATOM 1514 C C . ILE A 1 191 ? -5.731 14.247 -5.548 1.00 90.88 191 ILE A C 1
ATOM 1516 O O . ILE A 1 191 ? -5.883 14.037 -6.751 1.00 90.88 191 ILE A O 1
ATOM 1520 N N . LEU A 1 192 ? -6.783 14.390 -4.734 1.00 89.00 192 LEU A N 1
ATOM 1521 C CA . LEU A 1 192 ? -8.166 14.322 -5.219 1.00 89.00 192 LEU A CA 1
ATOM 1522 C C . LEU A 1 192 ? -8.448 15.383 -6.281 1.00 89.00 192 LEU A C 1
ATOM 1524 O O . LEU A 1 192 ? -9.058 15.061 -7.297 1.00 89.00 192 LEU A O 1
ATOM 1528 N N . TYR A 1 193 ? -7.994 16.622 -6.082 1.00 86.44 193 TYR A N 1
ATOM 1529 C CA . TYR A 1 193 ? -8.193 17.683 -7.071 1.00 86.44 193 TYR A CA 1
ATOM 1530 C C . TYR A 1 193 ? -7.542 17.364 -8.419 1.00 86.44 193 TYR A C 1
ATOM 1532 O O . TYR A 1 193 ? -8.131 17.663 -9.457 1.00 86.44 193 TYR A O 1
ATOM 1540 N N . THR A 1 194 ? -6.372 16.725 -8.422 1.00 83.69 194 THR A N 1
ATOM 1541 C CA . THR A 1 194 ? -5.647 16.400 -9.658 1.00 83.69 194 THR A CA 1
ATOM 1542 C C . THR A 1 194 ? -6.115 15.099 -10.310 1.00 83.69 194 THR A C 1
ATOM 1544 O O . THR A 1 194 ? -6.063 14.974 -11.531 1.00 83.69 194 THR A O 1
ATOM 1547 N N . THR A 1 195 ? -6.613 14.132 -9.533 1.00 83.44 195 THR A N 1
ATOM 1548 C CA . THR A 1 195 ? -6.828 12.750 -10.006 1.00 83.44 195 THR A CA 1
ATOM 1549 C C . THR A 1 195 ? -8.227 12.192 -9.781 1.00 83.44 195 THR A C 1
ATOM 1551 O O . THR A 1 195 ? -8.446 10.997 -9.986 1.00 83.44 195 THR A O 1
ATOM 1554 N N . LYS A 1 196 ? -9.212 13.031 -9.423 1.00 83.12 196 LYS A N 1
ATOM 1555 C CA . LYS A 1 196 ? -10.591 12.600 -9.124 1.00 83.12 196 LYS A CA 1
ATOM 1556 C C . LYS A 1 196 ? -11.142 11.599 -10.138 1.00 83.12 196 LYS A C 1
ATOM 1558 O O . LYS A 1 196 ? -11.665 10.562 -9.747 1.00 83.12 196 LYS A O 1
ATOM 1563 N N . ARG A 1 197 ? -11.021 11.899 -11.438 1.00 82.94 197 ARG A N 1
ATOM 1564 C CA . ARG A 1 197 ? -11.553 11.040 -12.508 1.00 82.94 197 ARG A CA 1
ATOM 1565 C C . ARG A 1 197 ? -10.916 9.651 -12.487 1.00 82.94 197 ARG A C 1
ATOM 1567 O O . ARG A 1 197 ? -11.632 8.664 -12.589 1.00 82.94 197 ARG A O 1
ATOM 1574 N N . THR A 1 198 ? -9.600 9.584 -12.327 1.00 80.06 198 THR A N 1
ATOM 1575 C CA . THR A 1 198 ? -8.857 8.326 -12.227 1.00 80.06 198 THR A CA 1
ATOM 1576 C C . THR A 1 198 ? -9.300 7.531 -11.008 1.00 80.06 198 THR A C 1
ATOM 1578 O O . THR A 1 198 ? -9.649 6.363 -11.134 1.00 80.06 198 THR A O 1
ATOM 1581 N N . LEU A 1 199 ? -9.344 8.164 -9.834 1.00 80.38 199 LEU A N 1
ATOM 1582 C CA . LEU A 1 199 ? -9.707 7.490 -8.588 1.00 80.38 199 LEU A CA 1
ATOM 1583 C C . LEU A 1 199 ? -11.124 6.908 -8.647 1.00 80.38 199 LEU A C 1
ATOM 1585 O O . LEU A 1 199 ? -11.321 5.775 -8.224 1.00 80.38 199 LEU A O 1
ATOM 1589 N N . VAL A 1 200 ? -12.079 7.637 -9.234 1.00 81.88 200 VAL A N 1
ATOM 1590 C CA . VAL A 1 200 ? -13.465 7.170 -9.427 1.00 81.88 200 VAL A CA 1
ATOM 1591 C C . VAL A 1 200 ? -13.546 5.941 -10.339 1.00 81.88 200 VAL A C 1
ATOM 1593 O O . VAL A 1 200 ? -14.413 5.098 -10.138 1.00 81.88 200 VAL A O 1
ATOM 1596 N N . VAL A 1 201 ? -12.669 5.831 -11.339 1.00 80.81 201 VAL A N 1
ATOM 1597 C CA . VAL A 1 201 ? -12.654 4.687 -12.266 1.00 80.81 201 VAL A CA 1
ATOM 1598 C C . VAL A 1 201 ? -11.929 3.483 -11.662 1.00 80.81 201 VAL A C 1
ATOM 1600 O O . VAL A 1 201 ? -12.335 2.346 -11.894 1.00 80.81 201 VAL A O 1
ATOM 1603 N N . THR A 1 202 ? -10.863 3.711 -10.894 1.00 80.19 202 THR A N 1
ATOM 1604 C CA . THR A 1 202 ? -10.015 2.630 -10.372 1.00 80.19 202 THR A CA 1
ATOM 1605 C C . THR A 1 202 ? -10.547 2.027 -9.072 1.00 80.19 202 THR A C 1
ATOM 1607 O O . THR A 1 202 ? -10.402 0.823 -8.842 1.00 80.19 202 THR A O 1
ATOM 1610 N N . LEU A 1 203 ? -11.158 2.838 -8.205 1.00 82.38 203 LEU A N 1
ATOM 1611 C CA . LEU A 1 203 ? -11.664 2.392 -6.910 1.00 82.38 203 LEU A CA 1
ATOM 1612 C C . LEU A 1 203 ? -13.126 1.925 -7.006 1.00 82.38 203 LEU A C 1
ATOM 1614 O O . LEU A 1 203 ? -13.950 2.595 -7.627 1.00 82.38 203 LEU A O 1
ATOM 1618 N N . PRO A 1 204 ? -13.503 0.827 -6.326 1.00 84.50 204 PRO A N 1
ATOM 1619 C CA . PRO A 1 204 ? -14.902 0.516 -6.068 1.00 84.50 204 PRO A CA 1
ATOM 1620 C C . PRO A 1 204 ? -15.599 1.686 -5.366 1.00 84.50 204 PRO A C 1
ATOM 1622 O O . PRO A 1 204 ? -15.020 2.309 -4.474 1.00 84.50 204 PRO A O 1
ATOM 1625 N N . THR A 1 205 ? -16.871 1.925 -5.697 1.00 84.31 205 THR A N 1
ATOM 1626 C CA . THR A 1 205 ? -17.657 3.072 -5.206 1.00 84.31 205 THR A CA 1
ATOM 1627 C C . THR A 1 205 ? -17.568 3.261 -3.692 1.00 84.31 205 THR A C 1
ATOM 1629 O O . THR A 1 205 ? -17.253 4.352 -3.235 1.00 84.31 205 THR A O 1
ATOM 1632 N N . ARG A 1 206 ? -17.738 2.185 -2.910 1.00 84.69 206 ARG A N 1
ATOM 1633 C CA . ARG A 1 206 ? -17.656 2.246 -1.440 1.00 84.69 206 ARG A CA 1
ATOM 1634 C C . ARG A 1 206 ? -16.276 2.653 -0.922 1.00 84.69 206 ARG A C 1
ATOM 1636 O O . ARG A 1 206 ? -16.182 3.310 0.108 1.00 84.69 206 ARG A O 1
ATOM 1643 N N . GLU A 1 207 ? -15.210 2.240 -1.606 1.00 86.56 207 GLU A N 1
ATOM 1644 C CA . GLU A 1 207 ? -13.841 2.586 -1.207 1.00 86.56 207 GLU A CA 1
ATOM 1645 C C . GLU A 1 207 ? -13.550 4.048 -1.507 1.00 86.56 207 GLU A C 1
ATOM 1647 O O . GLU A 1 207 ? -13.002 4.755 -0.663 1.00 86.56 207 GLU A O 1
ATOM 1652 N N . PHE A 1 208 ? -13.990 4.518 -2.674 1.00 87.94 208 PHE A N 1
ATOM 1653 C CA . PHE A 1 208 ? -13.918 5.928 -3.019 1.00 87.94 208 PHE A CA 1
ATOM 1654 C C . PHE A 1 208 ? -14.697 6.793 -2.020 1.00 87.94 208 PHE A C 1
ATOM 1656 O O . PHE A 1 208 ? -14.139 7.750 -1.494 1.00 87.94 208 PHE A O 1
ATOM 1663 N N . GLU A 1 209 ? -15.949 6.445 -1.710 1.00 88.38 209 GLU A N 1
ATOM 1664 C CA . GLU A 1 209 ? -16.790 7.184 -0.757 1.00 88.38 209 GLU A CA 1
ATOM 1665 C C . GLU A 1 209 ? -16.171 7.245 0.643 1.00 88.38 209 GLU A C 1
ATOM 1667 O O . GLU A 1 209 ? -16.134 8.316 1.247 1.00 88.38 209 GLU A O 1
ATOM 1672 N N . GLY A 1 210 ? -15.638 6.127 1.142 1.00 88.44 210 GLY A N 1
ATOM 1673 C CA . GLY A 1 210 ? -14.977 6.075 2.444 1.00 88.44 210 GLY A CA 1
ATOM 1674 C C . GLY A 1 210 ? -13.724 6.951 2.510 1.00 88.44 210 GLY A C 1
ATOM 1675 O O . GLY A 1 210 ? -13.594 7.788 3.403 1.00 88.44 210 GLY A O 1
ATOM 1676 N N . LEU A 1 211 ? -12.831 6.822 1.525 1.00 89.38 211 LEU A N 1
ATOM 1677 C CA . LEU A 1 211 ? -11.623 7.649 1.431 1.00 89.38 211 LEU A CA 1
ATOM 1678 C C . LEU A 1 211 ? -11.953 9.138 1.249 1.00 89.38 211 LEU A C 1
ATOM 1680 O O . LEU A 1 211 ? -11.303 10.015 1.826 1.00 89.38 211 LEU A O 1
ATOM 1684 N N . PHE A 1 212 ? -12.985 9.436 0.462 1.00 89.00 212 PHE A N 1
ATOM 1685 C CA . PHE A 1 212 ? -13.465 10.795 0.250 1.00 89.00 212 PHE A CA 1
ATOM 1686 C C . PHE A 1 212 ? -14.034 11.392 1.543 1.00 89.00 212 PHE A C 1
ATOM 1688 O O . PHE A 1 212 ? -13.689 12.518 1.896 1.00 89.00 212 PHE A O 1
ATOM 1695 N N . SER A 1 213 ? -14.829 10.624 2.293 1.00 88.56 213 SER A N 1
ATOM 1696 C CA . SER A 1 213 ? -15.383 11.031 3.590 1.00 88.56 213 SER A CA 1
ATOM 1697 C C . SER A 1 213 ? -14.289 11.378 4.605 1.00 88.56 213 SER A C 1
ATOM 1699 O O . SER A 1 213 ? -14.337 12.441 5.233 1.00 88.56 213 SER A O 1
ATOM 1701 N N . ASN A 1 214 ? -13.247 10.545 4.715 1.00 89.56 214 ASN A N 1
ATOM 1702 C CA . ASN A 1 214 ? -12.092 10.840 5.569 1.00 89.56 214 ASN A CA 1
ATOM 1703 C C . ASN A 1 214 ? -11.426 12.163 5.181 1.00 89.56 214 ASN A C 1
ATOM 1705 O O . ASN A 1 214 ? -11.124 12.990 6.040 1.00 89.56 214 ASN A O 1
ATOM 1709 N N . THR A 1 215 ? -11.249 12.388 3.877 1.00 86.75 215 THR A N 1
ATOM 1710 C CA . THR A 1 215 ? -10.603 13.603 3.370 1.00 86.75 215 THR A CA 1
ATOM 1711 C C . THR A 1 215 ? -11.416 14.858 3.696 1.00 86.75 215 THR A C 1
ATOM 1713 O O . THR A 1 215 ? -10.856 15.874 4.100 1.00 86.75 215 THR A O 1
ATOM 1716 N N . LEU A 1 216 ? -12.748 14.789 3.596 1.00 83.75 216 LEU A N 1
ATOM 1717 C CA . LEU A 1 216 ? -13.635 15.897 3.970 1.00 83.75 216 LEU A CA 1
ATOM 1718 C C . LEU A 1 216 ? -13.664 16.168 5.481 1.00 83.75 216 LEU A C 1
ATOM 1720 O O . LEU A 1 216 ? -13.913 17.299 5.904 1.00 83.75 216 LEU A O 1
ATOM 1724 N N . SER A 1 217 ? -13.397 15.151 6.299 1.00 75.00 217 SER A N 1
ATOM 1725 C CA . SER A 1 217 ? -13.431 15.264 7.761 1.00 75.00 217 SER A CA 1
ATOM 1726 C C . SER A 1 217 ? -12.280 16.118 8.316 1.00 75.00 217 SER A C 1
ATOM 1728 O O . SER A 1 217 ? -12.434 16.735 9.372 1.00 75.00 217 SER A O 1
ATOM 1730 N N . ALA A 1 218 ? -11.183 16.267 7.561 1.00 63.78 218 ALA A N 1
ATOM 1731 C CA . ALA A 1 218 ? -10.060 17.163 7.868 1.00 63.78 218 ALA A CA 1
ATOM 1732 C C . ALA A 1 218 ? -10.500 18.612 8.125 1.00 63.78 218 ALA A C 1
ATOM 1734 O O . ALA A 1 218 ? -10.018 19.279 9.041 1.00 63.78 218 ALA A O 1
ATOM 1735 N N . GLY A 1 219 ? -11.456 19.095 7.322 1.00 59.47 219 GLY A N 1
ATOM 1736 C CA . GLY A 1 219 ? -11.948 20.469 7.404 1.00 59.47 219 GLY A CA 1
ATOM 1737 C C . GLY A 1 219 ? -12.722 20.767 8.689 1.00 59.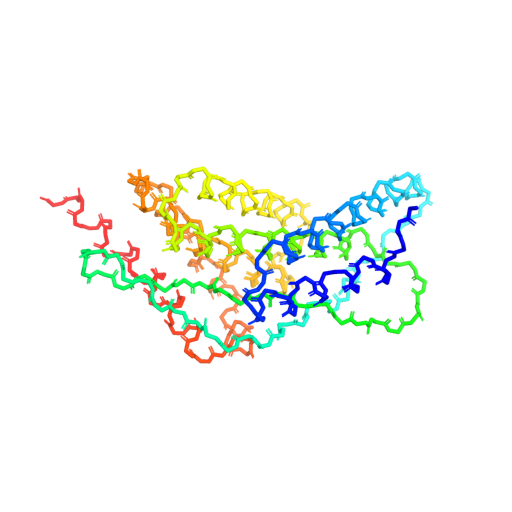47 219 GLY A C 1
ATOM 1738 O O . GLY A 1 219 ? -12.838 21.928 9.062 1.00 59.47 219 GLY A O 1
ATOM 1739 N N . ARG A 1 220 ? -13.231 19.736 9.381 1.00 62.75 220 ARG A N 1
ATOM 1740 C CA . ARG A 1 220 ? -14.054 19.884 10.594 1.00 62.75 220 ARG A CA 1
ATOM 1741 C C . ARG A 1 220 ? -13.238 19.839 11.886 1.00 62.75 220 ARG A C 1
ATOM 1743 O O . ARG A 1 220 ? -13.604 20.494 12.858 1.00 62.75 220 ARG A O 1
ATOM 1750 N N . LEU A 1 221 ? -12.136 19.089 11.908 1.00 57.31 221 LEU A N 1
ATOM 1751 C CA . LEU A 1 221 ? -11.285 18.961 13.098 1.00 57.31 221 LEU A CA 1
ATOM 1752 C C . LEU A 1 221 ? -10.408 20.204 13.314 1.00 57.31 221 LEU A C 1
ATOM 1754 O O . LEU A 1 221 ? -10.209 20.621 14.451 1.00 57.31 221 LEU A O 1
ATOM 1758 N N . SER A 1 222 ? -9.980 20.867 12.234 1.00 51.34 222 SER A N 1
ATOM 1759 C CA . SER A 1 222 ? -9.206 22.114 12.322 1.00 51.34 222 SER A CA 1
ATOM 1760 C C . SER A 1 222 ? -9.989 23.286 12.930 1.00 51.34 222 SER A C 1
ATOM 1762 O O . SER A 1 222 ? -9.372 24.183 13.494 1.00 51.34 222 SER A O 1
ATOM 1764 N N . THR A 1 223 ? -11.321 23.310 12.813 1.00 50.47 223 THR A N 1
ATOM 1765 C CA . THR A 1 223 ? -12.165 24.377 13.381 1.00 50.47 223 THR A CA 1
ATOM 1766 C C . THR A 1 223 ? -12.529 24.135 14.842 1.00 50.47 223 THR A C 1
ATOM 1768 O O . THR A 1 223 ? -12.763 25.091 15.568 1.00 50.47 223 THR A O 1
ATOM 1771 N N . ALA A 1 224 ? -12.565 22.874 15.282 1.00 49.84 224 ALA A N 1
ATOM 1772 C CA . ALA A 1 224 ? -12.895 22.519 16.662 1.00 49.84 224 ALA A CA 1
ATOM 1773 C C . ALA A 1 224 ? -11.720 22.727 17.634 1.00 49.84 224 ALA A C 1
ATOM 1775 O O . ALA A 1 224 ? -11.952 22.982 18.804 1.00 49.84 224 ALA A O 1
ATOM 1776 N N . ALA A 1 225 ? -10.473 22.645 17.158 1.00 47.31 225 ALA A N 1
ATOM 1777 C CA . ALA A 1 225 ? -9.283 22.928 17.969 1.00 47.31 225 ALA A CA 1
ATOM 1778 C C . ALA A 1 225 ? -8.982 24.436 18.126 1.00 47.31 225 ALA A C 1
ATOM 1780 O O . ALA A 1 225 ? -8.109 24.809 18.904 1.00 47.31 225 ALA A O 1
ATOM 1781 N N . ALA A 1 226 ? -9.671 25.293 17.366 1.00 43.84 226 ALA A N 1
ATOM 1782 C CA . ALA A 1 226 ? -9.499 26.748 17.375 1.00 43.84 226 ALA A CA 1
ATOM 1783 C C . ALA A 1 226 ? -10.634 27.497 18.107 1.00 43.84 226 ALA A C 1
ATOM 1785 O O . ALA A 1 226 ? -10.642 28.729 18.098 1.00 43.84 226 ALA A O 1
ATOM 1786 N N . ALA A 1 227 ? -11.587 26.767 18.695 1.00 42.00 227 ALA A N 1
ATOM 1787 C CA . ALA A 1 227 ? -12.724 27.278 19.463 1.00 42.00 227 ALA A CA 1
ATOM 1788 C C . ALA A 1 227 ? -12.605 26.842 20.927 1.00 42.00 227 ALA A C 1
ATOM 1790 O O . ALA A 1 227 ? -12.994 27.647 21.800 1.00 42.00 227 ALA A O 1
#